Protein AF-A0A815XZ48-F1 (afdb_monomer_lite)

Structure (mmCIF, N/CA/C/O backbone):
data_AF-A0A815XZ48-F1
#
_entry.id   AF-A0A815XZ48-F1
#
loop_
_atom_site.group_PDB
_atom_site.id
_atom_site.type_symbol
_atom_site.label_atom_id
_atom_site.label_alt_id
_atom_site.label_comp_id
_atom_site.label_asym_id
_atom_site.label_entity_id
_atom_site.label_seq_id
_atom_site.pdbx_PDB_ins_code
_atom_site.Cartn_x
_atom_site.Cartn_y
_atom_site.Cartn_z
_atom_site.occupancy
_atom_site.B_iso_or_equiv
_atom_site.auth_seq_id
_atom_site.auth_comp_id
_atom_site.auth_asym_id
_atom_site.auth_atom_id
_atom_site.pdbx_PDB_model_num
ATOM 1 N N . MET A 1 1 ? -34.093 42.470 13.108 1.00 42.59 1 MET A N 1
ATOM 2 C CA . MET A 1 1 ? -33.716 42.264 11.697 1.00 42.59 1 MET A CA 1
ATOM 3 C C . MET A 1 1 ? -32.286 42.753 11.594 1.00 42.59 1 MET A C 1
ATOM 5 O O . MET A 1 1 ? -32.080 43.941 11.754 1.00 42.59 1 MET A O 1
ATOM 9 N N . ASP A 1 2 ? -31.248 41.946 11.508 1.00 40.19 2 ASP A N 1
ATOM 10 C CA . ASP A 1 2 ? -31.099 40.520 11.258 1.00 40.19 2 ASP A CA 1
ATOM 11 C C . ASP A 1 2 ? -29.748 40.141 11.890 1.00 40.19 2 ASP A C 1
ATOM 13 O O . ASP A 1 2 ? -28.752 40.841 11.698 1.00 40.19 2 ASP A O 1
ATOM 17 N N . SER A 1 3 ? -29.757 39.103 12.718 1.00 45.19 3 SER A N 1
ATOM 18 C CA . SER A 1 3 ? -28.579 38.546 13.371 1.00 45.19 3 SER A CA 1
ATOM 19 C C . SER A 1 3 ? -28.368 37.171 12.771 1.00 45.19 3 SER A C 1
ATOM 21 O O . SER A 1 3 ? -28.953 36.217 13.264 1.00 4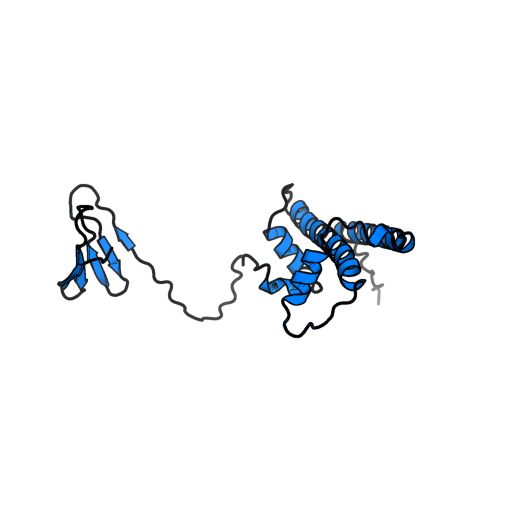5.19 3 SER A O 1
ATOM 23 N N . THR A 1 4 ? -27.524 37.055 11.749 1.00 48.84 4 THR A N 1
ATOM 24 C CA . THR A 1 4 ? -26.918 35.762 11.411 1.00 48.84 4 THR A CA 1
ATOM 25 C C . THR A 1 4 ? -25.502 35.992 10.897 1.00 48.84 4 THR A C 1
ATOM 27 O O . THR A 1 4 ? -25.221 36.024 9.702 1.00 48.84 4 THR A O 1
ATOM 30 N N . LYS A 1 5 ? -24.591 36.223 11.845 1.00 44.34 5 LYS A N 1
ATOM 31 C CA . LYS A 1 5 ? -23.151 36.120 11.624 1.00 44.34 5 LYS A CA 1
ATOM 32 C C . LYS A 1 5 ? -22.856 34.630 11.476 1.00 44.34 5 LYS A C 1
ATOM 34 O O . LYS A 1 5 ? -23.083 33.880 12.417 1.00 44.34 5 LYS A O 1
ATOM 39 N N . ALA A 1 6 ? -22.417 34.230 10.287 1.00 45.53 6 ALA A N 1
ATOM 40 C CA . ALA A 1 6 ? -21.983 32.876 9.988 1.00 45.53 6 ALA A CA 1
ATOM 41 C C . ALA A 1 6 ? -20.928 32.430 11.012 1.00 45.53 6 ALA A C 1
ATOM 43 O O . ALA A 1 6 ? -19.820 32.970 11.058 1.00 45.53 6 ALA A O 1
ATOM 44 N N . GLU A 1 7 ? -21.294 31.466 11.849 1.00 44.41 7 GLU A N 1
ATOM 45 C CA . GLU A 1 7 ? -20.341 30.655 12.586 1.00 44.41 7 GLU A CA 1
ATOM 46 C C . GLU A 1 7 ? -19.673 29.745 11.556 1.00 44.41 7 GLU A C 1
ATOM 48 O O . GLU A 1 7 ? -20.266 28.794 11.052 1.00 44.41 7 GLU A O 1
ATOM 53 N N . ALA A 1 8 ? -18.448 30.105 11.173 1.00 49.28 8 ALA A N 1
ATOM 54 C CA . ALA A 1 8 ? -17.539 29.169 10.542 1.00 49.28 8 ALA A CA 1
ATOM 55 C C . ALA A 1 8 ? -17.281 28.065 11.569 1.00 49.28 8 ALA A C 1
ATOM 57 O O . ALA A 1 8 ? -16.611 28.286 12.579 1.00 49.28 8 ALA A O 1
ATOM 58 N N . GLU A 1 9 ? -17.901 26.916 11.335 1.00 47.53 9 GLU A N 1
ATOM 59 C CA . GLU A 1 9 ? -17.699 25.686 12.081 1.00 47.53 9 GLU A CA 1
ATOM 60 C C . GLU A 1 9 ? -16.190 25.387 12.081 1.00 47.53 9 GLU A C 1
ATOM 62 O O . GLU A 1 9 ? -15.601 25.047 11.054 1.00 47.53 9 GLU A O 1
ATOM 67 N N . ASN A 1 10 ? -15.534 25.609 13.224 1.00 42.56 10 ASN A N 1
ATOM 68 C CA . ASN A 1 10 ? -14.191 25.099 13.475 1.00 42.56 10 ASN A CA 1
ATOM 69 C C . ASN A 1 10 ? -14.327 23.579 13.555 1.00 42.56 10 ASN A C 1
ATOM 71 O O . ASN A 1 10 ? -14.584 23.018 14.618 1.00 42.56 10 ASN A O 1
ATOM 75 N N . ILE A 1 11 ? -14.229 22.924 12.403 1.00 57.03 11 ILE A N 1
ATOM 76 C CA . ILE A 1 11 ? -14.076 21.480 12.324 1.00 57.03 11 ILE A CA 1
ATOM 77 C C . ILE A 1 11 ? -12.662 21.203 12.833 1.00 57.03 11 ILE A C 1
ATOM 79 O O . ILE A 1 11 ? -11.694 21.337 12.082 1.00 57.03 11 ILE A O 1
ATOM 83 N N . GLU A 1 12 ? -12.555 20.892 14.127 1.00 47.72 12 GLU A N 1
ATOM 84 C CA . GLU A 1 12 ? -11.372 20.271 14.730 1.00 47.72 12 GLU A CA 1
ATOM 85 C C . GLU A 1 12 ? -10.845 19.210 13.753 1.00 47.72 12 GLU A C 1
ATOM 87 O O . GLU A 1 12 ? -11.615 18.325 13.344 1.00 47.72 12 GLU A O 1
ATOM 92 N N . PRO A 1 13 ? -9.587 19.306 13.290 1.00 51.44 13 PRO A N 1
ATOM 93 C CA . PRO A 1 13 ? -9.034 18.275 12.434 1.00 51.44 13 PRO A CA 1
ATOM 94 C C . PRO A 1 13 ? -9.123 16.956 13.202 1.00 51.44 13 PRO A C 1
ATOM 96 O O . PRO A 1 13 ? -8.592 16.820 14.298 1.00 51.44 13 PRO A O 1
ATOM 99 N N . SER A 1 14 ? -9.854 15.984 12.645 1.00 68.31 14 SER A N 1
ATOM 100 C CA . SER A 1 14 ? -9.902 14.627 13.197 1.00 68.31 14 SER A CA 1
ATOM 101 C C . SER A 1 14 ? -8.477 14.196 13.545 1.00 68.31 14 SER A C 1
ATOM 103 O O . SER A 1 14 ? -7.592 14.371 12.710 1.00 68.31 14 SER A O 1
ATOM 105 N N . ALA A 1 15 ? -8.243 13.644 14.740 1.00 76.06 15 ALA A N 1
ATOM 106 C CA . ALA A 1 15 ? -6.901 13.286 15.222 1.00 76.06 15 ALA A CA 1
ATOM 107 C C . ALA A 1 15 ? -6.087 12.458 14.202 1.00 76.06 15 ALA A C 1
ATOM 109 O O . ALA A 1 15 ? -4.862 12.542 14.140 1.00 76.06 15 ALA A O 1
ATOM 110 N N . GLY A 1 16 ? -6.776 11.695 13.345 1.00 80.56 16 GLY A N 1
ATOM 111 C CA . GLY A 1 16 ? -6.159 10.987 12.228 1.00 80.56 16 GLY A CA 1
ATOM 112 C C . GLY A 1 16 ? -5.567 11.889 11.141 1.00 80.56 16 GLY A C 1
ATOM 113 O O . GLY A 1 16 ? -4.495 11.592 10.627 1.00 80.56 16 GLY A O 1
ATOM 114 N N . LYS A 1 17 ? -6.227 13.003 10.812 1.00 80.75 17 LYS A N 1
ATOM 115 C CA . LYS A 1 17 ? -5.734 13.995 9.850 1.00 80.75 17 LYS A CA 1
ATOM 116 C C . LYS A 1 17 ? -4.471 14.684 10.366 1.00 80.75 17 LYS A C 1
ATOM 118 O O . LYS A 1 17 ? -3.508 14.793 9.620 1.00 80.75 17 LYS A O 1
ATOM 123 N N . GLU A 1 18 ? -4.438 15.064 11.644 1.00 87.88 18 GLU A N 1
ATOM 124 C CA . GLU A 1 18 ? -3.242 15.666 12.251 1.00 87.88 18 GLU A CA 1
ATOM 125 C C . GLU A 1 18 ? -2.042 14.712 12.236 1.00 87.88 18 GLU A C 1
ATOM 127 O O . GLU A 1 18 ? -0.921 15.118 11.924 1.00 87.88 18 GLU A O 1
ATOM 132 N N . LEU A 1 19 ? -2.274 13.429 12.536 1.00 89.94 19 LEU A N 1
ATOM 133 C CA . LEU A 1 19 ? -1.234 12.403 12.494 1.00 89.94 19 LEU A CA 1
ATOM 134 C C . LEU A 1 19 ? -0.634 12.258 11.088 1.00 89.94 19 LEU A C 1
ATOM 136 O O . LEU A 1 19 ? 0.582 12.145 10.949 1.00 89.94 19 LEU A O 1
ATOM 140 N N . LEU A 1 20 ? -1.477 12.285 10.055 1.00 89.81 20 LEU A N 1
ATOM 141 C CA . LEU A 1 20 ? -1.046 12.194 8.659 1.00 89.81 20 LEU A CA 1
ATOM 142 C C . LEU A 1 20 ? -0.334 13.452 8.184 1.00 89.81 20 LEU A C 1
ATOM 144 O O . LEU A 1 20 ? 0.687 13.348 7.512 1.00 89.81 20 LEU A O 1
ATOM 148 N N . ASP A 1 21 ? -0.840 14.629 8.549 1.00 91.56 21 ASP A N 1
ATOM 149 C CA . ASP A 1 21 ? -0.206 15.904 8.216 1.00 91.56 21 ASP A CA 1
ATOM 150 C C . ASP A 1 21 ? 1.196 15.973 8.835 1.00 91.56 21 ASP A C 1
ATOM 152 O O . ASP A 1 21 ? 2.160 16.373 8.173 1.00 91.56 21 ASP A O 1
ATOM 156 N N . LYS A 1 22 ? 1.338 15.503 10.080 1.00 92.88 22 LYS A N 1
ATOM 157 C CA . LYS A 1 22 ? 2.635 15.367 10.743 1.00 92.88 22 LYS A CA 1
ATOM 158 C C . LYS A 1 22 ? 3.536 14.363 10.021 1.00 92.88 22 LYS A C 1
ATOM 160 O O . LYS A 1 22 ? 4.661 14.722 9.684 1.00 92.88 22 LYS A O 1
ATOM 165 N N . TYR A 1 23 ? 3.041 13.156 9.738 1.00 93.00 23 TYR A N 1
ATOM 166 C CA . TYR A 1 23 ? 3.789 12.125 9.010 1.00 93.00 23 TYR A CA 1
ATOM 167 C C . TYR A 1 23 ? 4.311 12.654 7.668 1.00 93.00 23 TYR A C 1
ATOM 169 O O . TYR A 1 23 ? 5.507 12.611 7.403 1.00 93.00 23 TYR A O 1
ATOM 177 N N . TRP A 1 24 ? 3.446 13.251 6.848 1.00 92.56 24 TRP A N 1
ATOM 178 C CA . TRP A 1 24 ? 3.840 13.786 5.548 1.00 92.56 24 TRP A CA 1
ATOM 179 C C . TRP A 1 24 ? 4.777 14.992 5.646 1.00 92.56 24 TRP A C 1
ATOM 181 O O . TRP A 1 24 ? 5.575 15.213 4.736 1.00 92.56 24 TRP A O 1
ATOM 191 N N . THR A 1 25 ? 4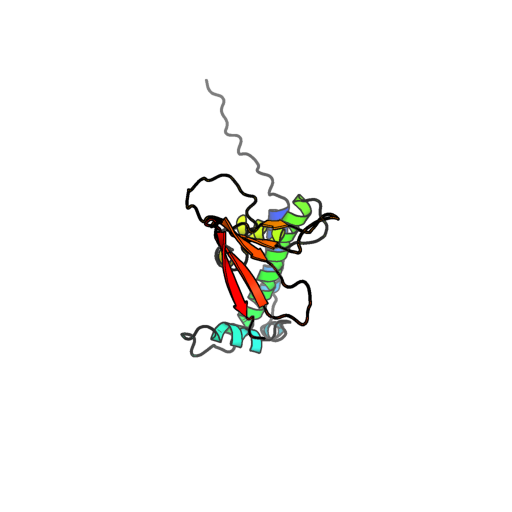.707 15.772 6.725 1.00 93.06 25 THR A N 1
ATOM 192 C CA . THR A 1 25 ? 5.676 16.847 6.989 1.00 93.06 25 THR A CA 1
ATOM 193 C C . THR A 1 25 ? 7.061 16.275 7.282 1.00 93.06 25 THR A C 1
ATOM 195 O O . THR A 1 25 ? 8.044 16.751 6.718 1.00 93.06 25 THR A O 1
ATOM 198 N N . GLU A 1 26 ? 7.138 15.228 8.102 1.00 90.94 26 GLU A N 1
ATOM 199 C CA . GLU A 1 26 ? 8.389 14.526 8.411 1.00 90.94 26 GLU A CA 1
ATOM 200 C C . GLU A 1 26 ? 8.976 13.859 7.159 1.00 90.94 26 GLU A C 1
ATOM 202 O O . GLU A 1 26 ? 10.146 14.069 6.850 1.00 90.94 26 GLU A O 1
ATOM 207 N N . ILE A 1 27 ? 8.150 13.158 6.374 1.00 90.69 27 ILE A N 1
ATOM 208 C CA . ILE A 1 27 ? 8.577 12.522 5.120 1.00 90.69 27 ILE A CA 1
ATOM 209 C C . ILE A 1 27 ? 9.099 13.544 4.108 1.00 90.69 27 ILE A C 1
ATOM 211 O O . ILE A 1 27 ? 10.088 13.280 3.433 1.00 90.69 27 ILE A O 1
ATOM 215 N N . LYS A 1 28 ? 8.469 14.718 3.980 1.00 89.06 28 LYS A N 1
ATOM 216 C CA . LYS A 1 28 ? 8.967 15.767 3.072 1.00 89.06 28 LYS A CA 1
ATOM 217 C C . LYS A 1 28 ? 10.361 16.237 3.469 1.00 89.06 28 LYS A C 1
ATOM 219 O O . LYS A 1 28 ? 11.219 16.343 2.603 1.00 89.06 28 LYS A O 1
ATOM 224 N N . HIS A 1 29 ? 10.588 16.453 4.762 1.00 87.69 29 HIS A N 1
ATOM 225 C CA . HIS A 1 29 ? 11.906 16.827 5.266 1.00 87.69 29 HIS A CA 1
ATOM 226 C C . HIS A 1 29 ? 12.937 15.715 5.031 1.00 87.69 29 HIS A C 1
ATOM 228 O O . HIS A 1 29 ? 14.058 15.993 4.623 1.00 87.69 29 HIS A O 1
ATOM 234 N N . GLU A 1 30 ? 12.550 14.453 5.237 1.00 84.94 30 GLU A N 1
ATOM 235 C CA . GLU A 1 30 ? 13.405 13.301 4.937 1.00 84.94 30 GLU A CA 1
ATOM 236 C C . GLU A 1 30 ? 13.780 13.268 3.449 1.00 84.94 30 GLU A C 1
ATOM 238 O O . GLU A 1 30 ? 14.951 13.133 3.112 1.00 84.94 30 GLU A O 1
ATOM 243 N N . ILE A 1 31 ? 12.810 13.447 2.548 1.00 85.12 31 ILE A N 1
ATOM 244 C CA . ILE A 1 31 ? 13.042 13.451 1.097 1.00 85.12 31 ILE A CA 1
ATOM 245 C C . ILE A 1 31 ? 13.960 14.603 0.672 1.00 85.12 31 ILE A C 1
ATOM 247 O O . ILE A 1 31 ? 14.801 14.393 -0.203 1.00 85.12 31 ILE A O 1
ATOM 251 N N . ASP A 1 32 ? 13.827 15.781 1.284 1.00 84.06 32 ASP A N 1
ATOM 252 C CA . ASP A 1 32 ? 14.682 16.938 0.995 1.00 84.06 32 ASP A CA 1
ATOM 253 C C . ASP A 1 32 ? 16.142 16.712 1.445 1.00 84.06 32 ASP A C 1
ATOM 255 O O . ASP A 1 32 ? 17.070 17.199 0.792 1.00 84.06 32 ASP A O 1
ATOM 259 N N . ASP A 1 33 ? 16.354 15.931 2.509 1.00 77.56 33 ASP A N 1
ATOM 260 C CA . ASP A 1 33 ? 17.679 15.602 3.052 1.00 77.56 33 ASP A CA 1
ATOM 261 C C . ASP A 1 33 ? 18.314 14.341 2.426 1.00 77.56 33 ASP A C 1
ATOM 263 O O . ASP A 1 33 ? 19.526 14.119 2.553 1.00 77.56 33 ASP A O 1
ATOM 267 N N . ILE A 1 34 ? 17.528 13.499 1.745 1.00 71.75 34 ILE A N 1
ATOM 268 C CA . ILE A 1 34 ? 17.996 12.222 1.192 1.00 71.75 34 ILE A CA 1
ATOM 269 C C . ILE A 1 34 ? 19.008 12.434 0.054 1.00 71.75 34 ILE A C 1
ATOM 271 O O . ILE A 1 34 ? 18.766 13.106 -0.951 1.00 71.75 34 ILE A O 1
ATOM 275 N N . ASN A 1 35 ? 20.142 11.734 0.153 1.00 69.62 35 ASN A N 1
ATOM 276 C CA . ASN A 1 35 ? 21.125 11.640 -0.923 1.00 69.62 35 ASN A CA 1
ATOM 277 C C . ASN A 1 35 ? 20.817 10.456 -1.866 1.00 69.62 35 ASN A C 1
ATOM 279 O O . ASN A 1 35 ? 20.316 9.415 -1.445 1.00 69.62 35 ASN A O 1
ATOM 283 N N . ILE A 1 36 ? 21.204 10.551 -3.146 1.00 64.06 36 ILE A N 1
ATOM 284 C CA . ILE A 1 36 ? 20.967 9.527 -4.194 1.00 64.06 36 ILE A CA 1
ATOM 285 C C . ILE A 1 36 ? 21.503 8.132 -3.803 1.00 64.06 36 ILE A C 1
ATOM 287 O O . ILE A 1 36 ? 21.049 7.107 -4.317 1.00 64.06 36 ILE A O 1
ATOM 291 N N . VAL A 1 37 ? 22.483 8.071 -2.900 1.00 62.03 37 VAL A N 1
ATOM 292 C CA . VAL A 1 37 ? 23.065 6.816 -2.406 1.00 62.03 37 VAL A CA 1
ATOM 293 C C . VAL A 1 37 ? 22.095 6.048 -1.495 1.00 62.03 37 VAL A C 1
ATOM 295 O O . VAL A 1 37 ? 22.042 4.825 -1.597 1.00 62.03 37 VAL A O 1
ATOM 298 N N . GLU A 1 38 ? 21.282 6.742 -0.695 1.00 66.50 38 GLU A N 1
ATOM 299 C CA . GLU A 1 38 ? 20.307 6.154 0.244 1.00 66.50 38 GLU A CA 1
ATOM 300 C C . GLU A 1 38 ? 19.186 5.407 -0.498 1.00 66.50 38 GLU A C 1
ATOM 302 O O . GLU A 1 38 ? 18.736 4.334 -0.105 1.00 66.50 38 GLU A O 1
ATOM 307 N N . PHE A 1 39 ? 18.801 5.916 -1.669 1.00 66.56 39 PHE A N 1
ATOM 308 C CA . PHE A 1 39 ? 17.827 5.274 -2.547 1.00 66.56 39 PHE A CA 1
ATOM 309 C C . PHE A 1 39 ? 18.265 3.876 -3.023 1.00 66.56 39 PHE A C 1
ATOM 311 O O . PHE A 1 39 ? 17.438 3.053 -3.417 1.00 66.56 39 PHE A O 1
ATOM 318 N N . ARG A 1 40 ? 19.568 3.572 -2.992 1.00 63.25 40 ARG A N 1
ATOM 319 C CA . ARG A 1 40 ? 20.092 2.259 -3.399 1.00 63.25 40 ARG A CA 1
ATOM 320 C C . ARG A 1 40 ? 20.030 1.214 -2.283 1.00 63.25 40 ARG A C 1
ATOM 322 O O . ARG A 1 40 ? 20.278 0.045 -2.570 1.00 63.25 40 ARG A O 1
ATOM 329 N N . THR A 1 41 ? 19.686 1.606 -1.056 1.00 69.56 41 THR A N 1
ATOM 330 C CA . THR A 1 41 ? 19.631 0.742 0.134 1.00 69.56 41 THR A CA 1
ATOM 331 C C . THR A 1 41 ? 18.202 0.543 0.649 1.00 69.56 41 THR A C 1
ATOM 333 O O . THR A 1 41 ? 17.986 0.502 1.852 1.00 69.56 41 THR A O 1
ATOM 336 N N . SER A 1 42 ? 17.218 0.418 -0.249 1.00 75.00 42 SER A N 1
ATOM 337 C CA . SER A 1 42 ? 15.837 0.097 0.143 1.00 75.00 42 SER A CA 1
ATOM 338 C C . SER A 1 42 ? 15.698 -1.350 0.631 1.00 75.00 42 SER A C 1
ATOM 340 O O . SER A 1 42 ? 16.295 -2.267 0.060 1.00 75.00 42 SER A O 1
ATOM 342 N N . ASP A 1 43 ? 14.832 -1.558 1.626 1.00 82.81 43 ASP A N 1
ATOM 343 C CA . ASP A 1 43 ? 14.445 -2.881 2.135 1.00 82.81 43 ASP A CA 1
ATOM 344 C C . ASP A 1 43 ? 13.720 -3.740 1.085 1.00 82.81 43 ASP A C 1
ATOM 346 O O . ASP A 1 43 ? 13.686 -4.973 1.178 1.00 82.81 43 ASP A O 1
ATOM 350 N N . LEU A 1 44 ? 13.134 -3.110 0.058 1.00 89.88 44 LEU A N 1
ATOM 351 C CA . LEU A 1 44 ? 12.405 -3.811 -0.989 1.00 89.88 44 LEU A CA 1
ATOM 352 C C . LEU A 1 44 ? 13.342 -4.257 -2.127 1.00 89.88 44 LEU A C 1
ATOM 354 O O . LEU A 1 44 ? 14.043 -3.444 -2.735 1.00 89.88 44 LEU A O 1
ATOM 358 N N . PRO A 1 45 ? 13.323 -5.545 -2.516 1.00 93.19 45 PRO A N 1
ATOM 359 C CA . PRO A 1 45 ? 14.216 -6.050 -3.550 1.00 93.19 45 PRO A CA 1
ATOM 360 C C . PRO A 1 45 ? 13.851 -5.497 -4.936 1.00 93.19 45 PRO A C 1
ATOM 362 O O . PRO A 1 45 ? 12.845 -5.894 -5.537 1.00 93.19 45 PRO A O 1
ATOM 365 N N . LEU A 1 46 ? 14.731 -4.664 -5.506 1.00 93.00 46 LEU A N 1
ATOM 366 C CA . LEU A 1 46 ? 14.536 -4.012 -6.814 1.00 93.00 46 LEU A CA 1
ATOM 367 C C . LEU A 1 46 ? 14.216 -5.001 -7.947 1.00 93.00 46 LEU A C 1
ATOM 369 O O . LEU A 1 46 ? 13.410 -4.715 -8.833 1.00 93.00 46 LEU A O 1
ATOM 373 N N . ALA A 1 47 ? 14.812 -6.197 -7.913 1.00 94.56 47 ALA A N 1
ATOM 374 C CA . ALA A 1 47 ? 14.540 -7.247 -8.893 1.00 94.56 47 ALA A CA 1
ATOM 375 C C . ALA A 1 47 ? 13.074 -7.717 -8.859 1.00 94.56 47 ALA A C 1
ATOM 377 O O . ALA A 1 47 ? 12.491 -8.010 -9.906 1.00 94.56 47 ALA A O 1
ATOM 378 N N . ARG A 1 48 ? 12.453 -7.765 -7.671 1.00 97.00 48 ARG A N 1
ATOM 379 C CA . ARG A 1 48 ? 11.048 -8.157 -7.521 1.00 97.00 48 ARG A CA 1
ATOM 380 C C . ARG A 1 48 ? 10.116 -7.063 -8.022 1.00 97.00 48 ARG A C 1
ATOM 382 O O . ARG A 1 48 ? 9.177 -7.392 -8.741 1.00 97.00 48 ARG A O 1
ATOM 389 N N . ILE A 1 49 ? 10.427 -5.803 -7.713 1.00 96.44 49 ILE A N 1
ATOM 390 C CA . ILE A 1 49 ? 9.706 -4.626 -8.221 1.00 96.44 49 ILE A CA 1
ATOM 391 C C . ILE A 1 49 ? 9.730 -4.635 -9.750 1.00 96.44 49 ILE A C 1
ATOM 393 O O . ILE A 1 49 ? 8.680 -4.666 -10.387 1.00 96.44 49 ILE A O 1
ATOM 397 N N . LYS A 1 50 ? 10.921 -4.751 -10.353 1.00 95.94 50 LYS A N 1
ATOM 398 C CA . LYS A 1 50 ? 11.076 -4.831 -11.812 1.00 95.94 50 LYS A CA 1
ATOM 399 C C . LYS A 1 50 ? 10.292 -5.997 -12.421 1.00 95.94 50 LYS A C 1
ATOM 401 O O . LYS A 1 50 ? 9.726 -5.846 -13.499 1.00 95.94 50 LYS A O 1
ATOM 406 N N . LYS A 1 51 ? 10.240 -7.152 -11.746 1.00 97.00 51 LYS A N 1
ATOM 407 C CA . LYS A 1 51 ? 9.455 -8.311 -12.199 1.00 97.00 51 LYS A CA 1
ATOM 408 C C . LYS A 1 51 ? 7.948 -8.047 -12.160 1.00 97.00 51 LYS A C 1
ATOM 410 O O . LYS A 1 51 ? 7.265 -8.503 -13.064 1.00 97.00 51 LYS A O 1
ATOM 415 N N . ILE A 1 52 ? 7.443 -7.335 -11.151 1.00 97.62 52 ILE A N 1
ATOM 416 C CA . ILE A 1 52 ? 6.026 -6.946 -11.057 1.00 97.62 52 ILE A CA 1
ATOM 417 C C . ILE A 1 52 ? 5.672 -5.954 -12.167 1.00 97.62 52 ILE A C 1
ATOM 419 O O . ILE A 1 52 ? 4.699 -6.168 -12.876 1.00 97.62 52 ILE A O 1
ATOM 423 N N . MET A 1 53 ? 6.507 -4.936 -12.392 1.00 97.44 53 MET A N 1
ATOM 424 C CA . MET A 1 53 ? 6.314 -3.973 -13.486 1.00 97.44 53 MET A CA 1
ATOM 425 C C . MET A 1 53 ? 6.275 -4.634 -14.874 1.00 97.44 53 MET A C 1
ATOM 427 O O . MET A 1 53 ? 5.652 -4.122 -15.791 1.00 97.44 53 MET A O 1
ATOM 431 N N . LYS A 1 54 ? 6.969 -5.766 -15.028 1.00 97.00 54 LYS A N 1
ATOM 432 C CA . LYS A 1 54 ? 7.034 -6.571 -16.254 1.00 97.00 54 LYS A CA 1
ATOM 433 C C . LYS A 1 54 ? 5.910 -7.596 -16.403 1.00 97.00 54 LYS A C 1
ATOM 435 O O . LYS A 1 54 ? 5.956 -8.372 -17.350 1.00 97.00 54 LYS A O 1
ATOM 440 N N . LEU A 1 55 ? 4.959 -7.644 -15.468 1.00 96.94 55 LEU A N 1
ATOM 441 C CA . LEU A 1 55 ? 3.733 -8.430 -15.638 1.00 96.94 55 LEU A CA 1
ATOM 442 C C . LEU A 1 55 ? 2.803 -7.810 -16.686 1.00 96.94 55 LEU A C 1
ATOM 444 O O . LEU A 1 55 ? 1.947 -8.512 -17.206 1.00 96.94 55 LEU A O 1
ATOM 448 N N . ASP A 1 56 ? 2.975 -6.520 -16.969 1.00 96.31 56 ASP A N 1
ATOM 449 C CA . ASP A 1 56 ? 2.326 -5.839 -18.079 1.00 96.31 56 ASP A CA 1
ATOM 450 C C . ASP A 1 56 ? 3.131 -6.071 -19.371 1.00 96.31 56 ASP A C 1
ATOM 452 O O . ASP A 1 56 ? 4.304 -5.681 -19.471 1.00 96.31 56 ASP A O 1
ATOM 456 N N . ASP A 1 57 ? 2.498 -6.733 -20.345 1.00 94.88 57 ASP A N 1
ATOM 457 C CA . ASP A 1 57 ? 3.095 -7.118 -21.628 1.00 94.88 57 ASP A CA 1
ATOM 458 C C . ASP A 1 57 ? 3.508 -5.902 -22.480 1.00 94.88 57 ASP A C 1
ATOM 460 O O . ASP A 1 57 ? 4.440 -5.996 -23.291 1.00 94.88 57 ASP A O 1
ATOM 464 N N . ASP A 1 58 ? 2.891 -4.736 -22.260 1.00 96.25 58 ASP A N 1
ATOM 465 C CA . ASP A 1 58 ? 3.203 -3.508 -22.995 1.00 96.25 58 ASP A CA 1
ATOM 466 C C . ASP A 1 58 ? 4.498 -2.831 -22.496 1.00 96.25 58 ASP A C 1
ATOM 468 O O . ASP A 1 58 ? 5.092 -1.981 -23.176 1.00 96.25 58 ASP A O 1
ATOM 472 N N . VAL A 1 59 ? 5.027 -3.249 -21.339 1.00 95.31 59 VAL A N 1
ATOM 473 C CA . VAL A 1 59 ? 6.233 -2.666 -20.737 1.00 95.31 59 VAL A CA 1
ATOM 474 C C . VAL A 1 59 ? 7.501 -3.313 -21.304 1.00 95.31 59 VAL A C 1
ATOM 476 O O . VAL A 1 59 ? 7.930 -4.396 -20.900 1.00 95.31 59 VAL A O 1
ATOM 479 N N . LYS A 1 60 ? 8.208 -2.616 -22.207 1.00 92.69 60 LYS A N 1
ATOM 480 C CA . LYS A 1 60 ? 9.427 -3.132 -22.880 1.00 92.69 60 LYS A CA 1
ATOM 481 C C . LYS A 1 60 ? 10.741 -2.887 -22.142 1.00 92.69 60 LYS A C 1
ATOM 483 O O . LYS A 1 60 ? 11.477 -3.834 -21.869 1.00 92.69 60 LYS A O 1
ATOM 488 N N . MET A 1 61 ? 11.078 -1.645 -21.825 1.00 94.81 61 MET A N 1
ATOM 489 C CA . MET A 1 61 ? 12.300 -1.312 -21.086 1.00 94.81 61 MET A CA 1
ATOM 490 C C . MET A 1 61 ? 11.934 -0.476 -19.870 1.00 94.81 61 MET A C 1
ATOM 492 O O . MET A 1 61 ? 11.010 0.325 -19.922 1.00 94.81 61 MET A O 1
ATOM 496 N N . ILE A 1 62 ? 12.660 -0.687 -18.776 1.00 94.88 62 ILE A N 1
ATOM 497 C CA . ILE A 1 62 ? 12.472 0.036 -17.519 1.00 94.88 62 ILE A CA 1
ATOM 498 C C . ILE A 1 62 ? 13.834 0.618 -17.152 1.00 94.88 62 ILE A C 1
ATOM 500 O O . ILE A 1 62 ? 14.804 -0.141 -17.045 1.00 94.88 62 ILE A O 1
ATOM 504 N N . SER A 1 63 ? 13.899 1.942 -16.994 1.00 96.19 63 SER A N 1
ATOM 505 C CA . SER A 1 63 ? 15.112 2.635 -16.545 1.00 96.19 63 SER A CA 1
ATOM 506 C C . SER A 1 63 ? 15.542 2.128 -15.167 1.00 96.19 63 SER A C 1
ATOM 508 O O . SER A 1 63 ? 14.702 1.745 -14.355 1.00 96.19 63 SER A O 1
ATOM 510 N N . ALA A 1 64 ? 16.847 2.131 -14.887 1.00 90.69 64 ALA A N 1
ATOM 511 C CA . ALA A 1 64 ? 17.387 1.666 -13.608 1.00 90.69 64 ALA A CA 1
ATOM 512 C C . ALA A 1 64 ? 16.888 2.495 -12.408 1.00 90.69 64 ALA A C 1
ATOM 514 O O . ALA A 1 64 ? 16.810 1.972 -11.301 1.00 90.69 64 ALA A O 1
ATOM 515 N N . GLU A 1 65 ? 16.509 3.753 -12.640 1.00 90.88 65 GLU A N 1
ATOM 516 C CA . GLU A 1 65 ? 16.007 4.683 -11.619 1.00 90.88 65 GLU A CA 1
ATOM 517 C C . GLU A 1 65 ? 14.558 4.394 -11.211 1.00 90.88 65 GLU A C 1
ATOM 519 O O . GLU A 1 65 ? 14.155 4.666 -10.085 1.00 90.88 65 GLU A O 1
ATOM 524 N N . VAL A 1 66 ? 13.756 3.800 -12.097 1.00 93.75 66 VAL A N 1
ATOM 525 C CA . VAL A 1 66 ? 12.320 3.621 -11.845 1.00 93.75 66 VAL A CA 1
ATOM 526 C C . VAL A 1 66 ? 12.047 2.607 -10.722 1.00 93.75 66 VAL A C 1
ATOM 528 O O . VAL A 1 66 ? 11.292 2.944 -9.813 1.00 93.75 66 VAL A O 1
ATOM 531 N N . PRO A 1 67 ? 12.665 1.404 -10.690 1.00 93.44 67 PRO A N 1
ATOM 532 C CA . PRO A 1 67 ? 12.498 0.476 -9.571 1.00 93.44 67 PRO A CA 1
ATOM 533 C C . PRO A 1 67 ? 12.930 1.065 -8.228 1.00 93.44 67 PRO A C 1
ATOM 535 O O . PRO A 1 67 ? 12.366 0.703 -7.203 1.00 93.44 67 PRO A O 1
ATOM 538 N N . ILE A 1 68 ? 13.917 1.962 -8.243 1.00 90.94 68 ILE A N 1
ATOM 539 C CA . ILE A 1 68 ? 14.422 2.651 -7.057 1.00 90.94 68 ILE A CA 1
ATOM 540 C C . ILE A 1 68 ? 13.353 3.606 -6.503 1.00 90.94 68 ILE A C 1
ATOM 542 O O . ILE A 1 68 ? 13.037 3.558 -5.316 1.00 90.94 68 ILE A O 1
ATOM 546 N N . LEU A 1 69 ? 12.733 4.412 -7.371 1.00 91.44 69 LEU A N 1
ATOM 547 C CA . LEU A 1 69 ? 11.630 5.299 -6.987 1.00 91.44 69 LEU A CA 1
ATOM 548 C C . LEU A 1 69 ? 10.412 4.516 -6.490 1.00 91.44 69 LEU A C 1
ATOM 550 O O . LEU A 1 69 ? 9.834 4.865 -5.465 1.00 91.44 69 LEU A O 1
ATOM 554 N N . PHE A 1 70 ? 10.051 3.426 -7.174 1.00 94.44 70 PHE A N 1
ATOM 555 C CA . PHE A 1 70 ? 8.956 2.560 -6.734 1.00 94.44 70 PHE A CA 1
ATOM 556 C C . PHE A 1 70 ? 9.231 1.897 -5.389 1.00 94.44 70 PHE A C 1
ATOM 558 O O . PHE A 1 70 ? 8.284 1.668 -4.645 1.00 94.44 70 PHE A O 1
ATOM 565 N N . ALA A 1 71 ? 10.489 1.598 -5.061 1.00 93.44 71 ALA A N 1
ATOM 566 C CA . ALA A 1 71 ? 10.835 1.040 -3.762 1.00 93.44 71 ALA A CA 1
ATOM 567 C C . ALA A 1 71 ? 10.481 2.024 -2.637 1.00 93.44 71 ALA A C 1
ATOM 569 O O . ALA A 1 71 ? 9.736 1.661 -1.729 1.00 93.44 71 ALA A O 1
ATOM 570 N N . LYS A 1 72 ? 10.904 3.293 -2.755 1.00 90.88 72 LYS A N 1
ATOM 571 C CA . LYS A 1 72 ? 10.551 4.320 -1.763 1.00 90.88 72 LYS A CA 1
ATOM 572 C C . LYS A 1 72 ? 9.057 4.645 -1.779 1.00 90.88 72 LYS A C 1
ATOM 574 O O . LYS A 1 72 ? 8.444 4.741 -0.725 1.00 90.88 72 LYS A O 1
ATOM 579 N N . ALA A 1 73 ? 8.439 4.751 -2.955 1.00 92.88 73 ALA A N 1
ATOM 580 C CA . ALA A 1 73 ? 7.001 4.999 -3.053 1.00 92.88 73 ALA A CA 1
ATOM 581 C C . ALA A 1 73 ? 6.174 3.875 -2.406 1.00 92.88 73 ALA A C 1
ATOM 583 O O . ALA A 1 73 ? 5.205 4.157 -1.711 1.00 92.88 73 ALA A O 1
ATOM 584 N N . ALA A 1 74 ? 6.564 2.611 -2.596 1.00 95.44 74 ALA A N 1
ATOM 585 C CA . ALA A 1 74 ? 5.895 1.472 -1.977 1.00 95.44 74 ALA A CA 1
ATOM 586 C C . ALA A 1 74 ? 6.069 1.458 -0.452 1.00 95.44 74 ALA A C 1
ATOM 588 O O . ALA A 1 74 ? 5.120 1.141 0.257 1.00 95.44 74 ALA A O 1
ATOM 589 N N . GLU A 1 75 ? 7.246 1.826 0.056 1.00 92.38 75 GLU A N 1
ATOM 590 C CA . GLU A 1 75 ? 7.495 1.989 1.493 1.00 92.38 75 GLU A CA 1
ATOM 591 C C . GLU A 1 75 ? 6.556 3.038 2.109 1.00 92.38 75 GLU A C 1
ATOM 593 O O . GLU A 1 75 ? 5.832 2.730 3.059 1.00 92.38 75 GLU A O 1
ATOM 598 N N . LEU A 1 76 ? 6.492 4.234 1.509 1.00 93.19 76 LEU A N 1
ATOM 599 C CA . LEU A 1 76 ? 5.607 5.317 1.953 1.00 93.19 76 LEU A CA 1
ATOM 600 C C . LEU A 1 76 ? 4.131 4.922 1.851 1.00 93.19 76 LEU A C 1
ATOM 602 O O . LEU A 1 76 ? 3.357 5.137 2.780 1.00 93.19 76 LEU A O 1
ATOM 606 N N . PHE A 1 77 ? 3.747 4.271 0.754 1.00 95.88 77 PHE A N 1
ATOM 607 C CA . PHE A 1 77 ? 2.385 3.790 0.549 1.00 95.88 77 PHE A CA 1
ATOM 608 C C . PHE A 1 77 ? 1.963 2.765 1.614 1.00 95.88 77 PHE A C 1
ATOM 610 O O . PHE A 1 77 ? 0.856 2.846 2.145 1.00 95.88 77 PHE A O 1
ATOM 617 N N . ILE A 1 78 ? 2.839 1.814 1.964 1.00 95.94 78 ILE A N 1
ATOM 618 C CA . ILE A 1 78 ? 2.561 0.828 3.019 1.00 95.94 78 ILE A CA 1
ATOM 619 C C . ILE A 1 78 ? 2.397 1.528 4.371 1.00 95.94 78 ILE A C 1
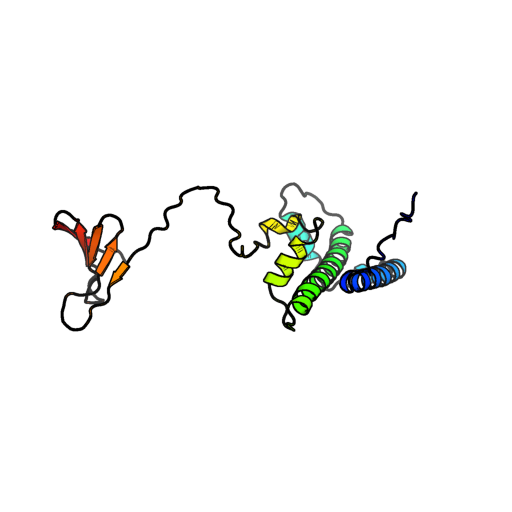ATOM 621 O O . ILE A 1 78 ? 1.469 1.196 5.112 1.00 95.94 78 ILE A O 1
ATOM 625 N N . GLN A 1 79 ? 3.265 2.487 4.698 1.00 95.00 79 GLN A N 1
ATOM 626 C CA . GLN A 1 79 ? 3.194 3.243 5.950 1.00 95.00 79 GLN A CA 1
ATOM 627 C C . GLN A 1 79 ? 1.901 4.060 6.045 1.00 95.00 79 GLN A C 1
ATOM 629 O O . GLN A 1 79 ? 1.166 3.915 7.021 1.00 95.00 79 GLN A O 1
ATOM 634 N N . GLU A 1 80 ? 1.575 4.844 5.017 1.00 95.00 80 GLU A N 1
ATOM 635 C CA . GLU A 1 80 ? 0.355 5.651 4.975 1.00 95.00 80 GLU A CA 1
ATOM 636 C C . GLU A 1 80 ? -0.902 4.777 5.088 1.00 95.00 80 GLU A C 1
ATOM 638 O O . GLU A 1 80 ? -1.756 5.014 5.948 1.00 95.00 80 GLU A O 1
ATOM 643 N N . LEU A 1 81 ? -1.002 3.715 4.277 1.00 96.25 81 LEU A N 1
ATOM 644 C CA . LEU A 1 81 ? -2.135 2.792 4.336 1.00 96.25 81 LEU A CA 1
ATOM 645 C C . LEU A 1 81 ? -2.246 2.133 5.718 1.00 96.25 81 LEU A C 1
ATOM 647 O O . LEU A 1 81 ? -3.355 1.950 6.227 1.00 96.25 81 LEU A O 1
ATOM 651 N N . THR A 1 82 ? -1.115 1.810 6.350 1.00 96.50 82 THR A N 1
ATOM 652 C CA . THR A 1 82 ? -1.085 1.250 7.707 1.00 96.50 82 THR A CA 1
ATOM 653 C C . THR A 1 82 ? -1.593 2.251 8.736 1.00 96.50 82 THR A C 1
ATOM 655 O O . THR A 1 82 ? -2.413 1.868 9.565 1.00 96.50 82 THR A O 1
ATOM 658 N N . ILE A 1 83 ? -1.183 3.522 8.671 1.00 95.62 83 ILE A N 1
ATOM 659 C CA . ILE A 1 83 ? -1.679 4.582 9.563 1.00 95.62 83 ILE A CA 1
ATOM 660 C C . ILE A 1 83 ? -3.196 4.733 9.400 1.00 95.62 83 ILE A C 1
ATOM 662 O O . ILE A 1 83 ? -3.930 4.663 10.384 1.00 95.62 83 ILE A O 1
ATOM 666 N N . HIS A 1 84 ? -3.692 4.843 8.165 1.00 95.19 84 HIS A N 1
ATOM 667 C CA . HIS A 1 84 ? -5.129 4.947 7.892 1.00 95.19 84 HIS A CA 1
ATOM 668 C C . HIS A 1 84 ? -5.929 3.759 8.429 1.00 95.19 84 HIS A C 1
ATOM 670 O O . HIS A 1 84 ? -6.995 3.931 9.024 1.00 95.19 84 HIS A O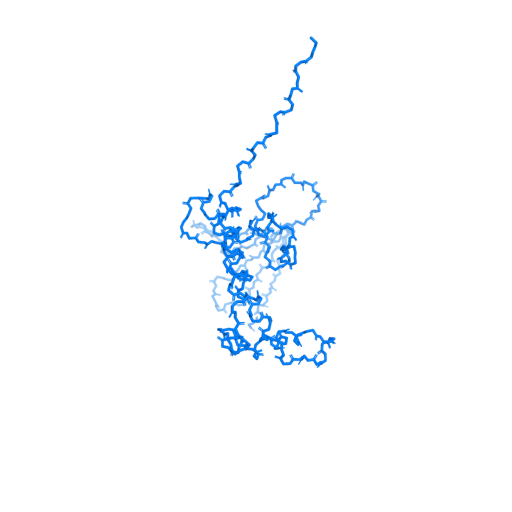 1
ATOM 676 N N . SER A 1 85 ? -5.404 2.550 8.246 1.00 95.88 85 SER A N 1
ATOM 677 C CA . SER A 1 85 ? -6.031 1.321 8.738 1.00 95.88 85 SER A CA 1
ATOM 678 C C . SER A 1 85 ? -5.953 1.228 10.267 1.00 95.88 85 SER A C 1
ATOM 680 O O . SER A 1 85 ? -6.892 0.783 10.928 1.00 95.88 85 SER A O 1
ATOM 682 N N . TRP A 1 86 ? -4.866 1.705 10.870 1.00 95.94 86 TRP A N 1
ATOM 683 C CA . TRP A 1 86 ? -4.718 1.751 12.321 1.00 95.94 86 TRP A CA 1
ATOM 684 C C . TRP A 1 86 ? -5.753 2.671 12.971 1.00 95.94 86 TRP A C 1
ATOM 686 O O . TRP A 1 86 ? -6.374 2.278 13.956 1.00 95.94 86 TRP A O 1
ATOM 696 N N . LEU A 1 87 ? -6.051 3.821 12.361 1.00 94.31 87 LEU A N 1
ATOM 697 C CA . LEU A 1 87 ? -7.116 4.711 12.837 1.00 94.31 87 LEU A CA 1
ATOM 698 C C . LEU A 1 87 ? -8.480 3.997 12.909 1.00 94.31 87 LEU A C 1
ATOM 700 O O . LEU A 1 87 ? -9.236 4.222 13.849 1.00 94.31 87 LEU A O 1
ATOM 704 N N . GLN A 1 88 ? -8.781 3.087 11.971 1.00 93.44 88 GLN A N 1
ATOM 705 C CA . GLN A 1 88 ? -10.004 2.262 12.011 1.00 93.44 88 GLN A CA 1
ATOM 706 C C . GLN A 1 88 ? -9.980 1.220 13.143 1.00 93.44 88 GLN A C 1
ATOM 708 O O . GLN A 1 88 ? -11.003 0.930 13.777 1.00 93.44 88 GLN A O 1
ATOM 713 N N . THR A 1 89 ? -8.789 0.698 13.441 1.00 95.00 89 THR A N 1
ATOM 714 C CA . THR A 1 89 ? -8.562 -0.234 14.551 1.00 95.00 89 THR A CA 1
ATOM 715 C C . THR A 1 89 ? -8.808 0.455 15.894 1.00 95.00 89 THR A C 1
ATOM 717 O O . THR A 1 89 ? -9.512 -0.091 16.750 1.00 95.00 89 THR A O 1
ATOM 720 N N . GLU A 1 90 ? -8.281 1.670 16.065 1.00 94.06 90 GLU A N 1
ATOM 721 C CA . GLU A 1 90 ? -8.457 2.483 17.273 1.00 94.06 90 GLU A CA 1
ATOM 722 C C . GLU A 1 90 ? -9.896 2.976 17.440 1.00 94.06 90 GLU A C 1
ATOM 724 O O . GLU A 1 90 ? -10.437 2.898 18.545 1.00 94.06 90 GLU A O 1
ATOM 729 N N . GLU A 1 91 ? -10.559 3.382 16.350 1.00 91.50 91 GLU A N 1
ATOM 730 C CA . GLU A 1 91 ? -11.989 3.730 16.335 1.00 91.50 91 GLU A CA 1
ATOM 731 C C . GLU A 1 91 ? -12.848 2.552 16.838 1.00 91.50 91 GLU A C 1
ATOM 733 O O . GLU A 1 91 ? -13.793 2.730 17.609 1.00 91.50 91 GLU A O 1
ATOM 738 N N . SER A 1 92 ? -12.440 1.321 16.508 1.00 92.44 92 SER A N 1
ATOM 739 C CA . SER A 1 92 ? -13.051 0.076 16.993 1.00 92.44 92 SER A CA 1
ATOM 740 C C . SER A 1 92 ? -12.609 -0.347 18.405 1.00 92.44 92 SER A C 1
ATOM 742 O O . SER A 1 92 ? -13.009 -1.417 18.871 1.00 92.44 92 SER A O 1
ATOM 744 N N . ARG A 1 93 ? -11.763 0.441 19.088 1.00 94.38 93 ARG A N 1
ATOM 745 C CA . ARG A 1 93 ? -11.132 0.132 20.390 1.00 94.38 93 ARG A CA 1
ATOM 746 C C . ARG A 1 93 ? -10.354 -1.187 20.412 1.00 94.38 93 ARG A C 1
ATOM 748 O O . ARG A 1 93 ? -10.255 -1.849 21.448 1.00 94.38 93 ARG A O 1
ATOM 755 N N . ARG A 1 94 ? -9.803 -1.587 19.268 1.00 96.25 94 ARG A N 1
ATOM 756 C CA . ARG A 1 94 ? -8.955 -2.775 19.138 1.00 96.25 94 ARG A CA 1
ATOM 757 C C . ARG A 1 94 ? -7.483 -2.376 19.171 1.00 96.25 94 ARG A C 1
ATOM 759 O O . ARG A 1 94 ? -7.127 -1.220 18.992 1.00 96.25 94 ARG A O 1
ATOM 766 N N . ARG A 1 95 ? -6.617 -3.361 19.423 1.00 96.25 95 ARG A N 1
ATOM 767 C CA . ARG A 1 95 ? -5.146 -3.217 19.371 1.00 96.25 95 ARG A CA 1
ATOM 768 C C . ARG A 1 95 ? -4.498 -4.187 18.384 1.00 96.25 95 ARG A C 1
ATOM 770 O O . ARG A 1 95 ? -3.289 -4.386 18.400 1.00 96.25 95 ARG A O 1
ATOM 777 N N . THR A 1 96 ? -5.322 -4.822 17.560 1.00 97.12 96 THR A N 1
ATOM 778 C CA . THR A 1 96 ? -4.913 -5.784 16.543 1.00 97.12 96 THR A CA 1
ATOM 779 C C . THR A 1 96 ? -5.517 -5.325 15.231 1.00 97.12 96 THR A C 1
ATOM 781 O O . THR A 1 96 ? -6.743 -5.290 15.107 1.00 97.12 96 THR A O 1
ATOM 784 N N . LEU A 1 97 ? -4.643 -4.963 14.293 1.00 97.12 97 LEU A N 1
ATOM 785 C CA . LEU A 1 97 ? -5.006 -4.559 12.942 1.00 97.12 97 LEU A CA 1
ATOM 786 C C . LEU A 1 97 ? -5.602 -5.754 12.192 1.00 97.12 97 LEU A C 1
ATOM 788 O O . LEU A 1 97 ? -5.026 -6.844 12.196 1.00 97.12 97 LEU A O 1
ATOM 792 N N . GLN A 1 98 ? -6.756 -5.564 11.562 1.00 95.81 98 GLN A N 1
ATOM 793 C CA . GLN A 1 98 ? -7.462 -6.600 10.815 1.00 95.81 98 GLN A CA 1
ATOM 794 C C . GLN A 1 98 ? -7.643 -6.199 9.352 1.00 95.81 98 GLN A C 1
ATOM 796 O O . GLN A 1 98 ? -7.598 -5.028 8.985 1.00 95.81 98 GLN A O 1
ATOM 801 N N . ARG A 1 99 ? -7.928 -7.187 8.497 1.00 94.19 99 ARG A N 1
ATOM 802 C CA . ARG A 1 99 ? -8.233 -6.952 7.078 1.00 94.19 99 ARG A CA 1
ATOM 803 C C . ARG A 1 99 ? -9.395 -5.966 6.883 1.00 94.19 99 ARG A C 1
ATOM 805 O O . ARG A 1 99 ? -9.356 -5.153 5.965 1.00 94.19 99 ARG A O 1
ATOM 812 N N . ASN A 1 100 ? -10.396 -6.017 7.761 1.00 94.00 100 ASN A N 1
ATOM 813 C CA . ASN A 1 100 ? -11.569 -5.144 7.689 1.00 94.00 100 ASN A CA 1
ATOM 814 C C . ASN A 1 100 ? -11.230 -3.671 7.960 1.00 94.00 100 ASN A C 1
ATOM 816 O O . ASN A 1 100 ? -11.877 -2.794 7.395 1.00 94.00 100 ASN A O 1
ATOM 820 N N . ASP A 1 101 ? -10.175 -3.395 8.731 1.00 95.06 101 ASP A N 1
ATOM 821 C CA . ASP A 1 101 ? -9.674 -2.034 8.952 1.00 95.06 101 ASP A CA 1
ATOM 822 C C . ASP A 1 101 ? -9.065 -1.448 7.679 1.00 95.06 101 ASP A C 1
ATOM 824 O O . ASP A 1 101 ? -9.326 -0.298 7.333 1.00 95.06 101 ASP A O 1
ATOM 828 N N . VAL A 1 102 ? -8.313 -2.269 6.940 1.00 95.75 102 VAL A N 1
ATOM 829 C CA . VAL A 1 102 ? -7.735 -1.893 5.643 1.00 95.75 102 VAL A CA 1
ATOM 830 C C . VAL A 1 102 ? -8.837 -1.618 4.626 1.00 95.75 102 VAL A C 1
ATOM 832 O O . VAL A 1 102 ? -8.822 -0.588 3.957 1.00 95.75 102 VAL A O 1
ATOM 835 N N . ALA A 1 103 ? -9.841 -2.494 4.550 1.00 95.56 103 ALA A N 1
ATOM 836 C CA . ALA A 1 103 ? -10.986 -2.294 3.665 1.00 95.56 103 ALA A CA 1
ATOM 837 C C . ALA A 1 103 ? -11.758 -1.003 4.004 1.00 95.56 103 ALA A C 1
ATOM 839 O O . ALA A 1 103 ? -12.158 -0.267 3.102 1.00 95.56 103 ALA A O 1
ATOM 840 N N . ALA A 1 104 ? -11.937 -0.701 5.294 1.00 93.69 104 ALA A N 1
ATOM 841 C CA . ALA A 1 104 ? -12.582 0.527 5.753 1.00 93.69 104 ALA A CA 1
ATOM 842 C C . ALA A 1 104 ? -11.735 1.787 5.492 1.00 93.69 104 ALA A C 1
ATOM 844 O O . ALA A 1 104 ? -12.291 2.839 5.184 1.00 93.69 104 ALA A O 1
ATOM 845 N N . ALA A 1 105 ? -10.407 1.700 5.577 1.00 94.06 105 ALA A N 1
ATOM 846 C CA . ALA A 1 105 ? -9.507 2.803 5.249 1.00 94.06 105 ALA A CA 1
ATOM 847 C C . ALA A 1 105 ? -9.527 3.133 3.750 1.00 94.06 105 ALA A C 1
ATOM 849 O O . ALA A 1 105 ? -9.726 4.289 3.383 1.00 94.06 105 ALA A O 1
ATOM 850 N N . ILE A 1 106 ? -9.410 2.110 2.895 1.00 94.88 106 ILE A N 1
ATOM 851 C CA . ILE A 1 106 ? -9.536 2.239 1.433 1.00 94.88 106 ILE A CA 1
ATOM 852 C C . ILE A 1 106 ? -10.880 2.878 1.081 1.00 94.88 106 ILE A C 1
ATOM 854 O O . ILE A 1 106 ? -10.958 3.774 0.255 1.00 94.88 106 ILE A O 1
ATOM 858 N N . ALA A 1 107 ? -11.944 2.476 1.777 1.00 92.50 107 ALA A N 1
ATOM 859 C CA . ALA A 1 107 ? -13.280 2.992 1.545 1.00 92.50 107 ALA A CA 1
ATOM 860 C C . ALA A 1 107 ? -13.489 4.481 1.808 1.00 92.50 107 ALA A C 1
ATOM 862 O O . ALA A 1 107 ? -14.430 5.059 1.263 1.00 92.50 107 ALA A O 1
ATOM 863 N N . LYS A 1 108 ? -12.693 5.052 2.712 1.00 91.00 108 LYS A N 1
ATOM 864 C CA . LYS A 1 108 ? -12.820 6.438 3.163 1.00 91.00 108 LYS A CA 1
ATOM 865 C C . LYS A 1 108 ? -12.000 7.407 2.302 1.00 91.00 108 LYS A C 1
ATOM 867 O O . LYS A 1 108 ? -12.174 8.610 2.466 1.00 91.00 108 LYS A O 1
ATOM 872 N N . ASN A 1 109 ? -11.124 6.916 1.419 1.00 90.12 109 ASN A N 1
ATOM 873 C CA . ASN A 1 109 ? -10.233 7.745 0.610 1.00 90.12 109 ASN A CA 1
ATOM 874 C C . ASN A 1 109 ? -10.225 7.289 -0.859 1.00 90.12 109 ASN A C 1
ATOM 876 O O . ASN A 1 109 ? -9.676 6.239 -1.182 1.00 90.12 109 ASN A O 1
ATOM 880 N N . GLU A 1 110 ? -10.772 8.131 -1.738 1.00 92.44 110 GLU A N 1
ATOM 881 C CA . GLU A 1 110 ? -10.888 7.896 -3.189 1.00 92.44 110 GLU A CA 1
ATOM 882 C C . GLU A 1 110 ? -9.527 7.673 -3.878 1.00 92.44 110 GLU A C 1
ATOM 884 O O . GLU A 1 110 ? -9.448 7.011 -4.912 1.00 92.44 110 GLU A O 1
ATOM 889 N N . LEU A 1 111 ? -8.419 8.153 -3.292 1.00 93.50 111 LEU A N 1
ATOM 890 C CA . LEU A 1 111 ? -7.068 7.887 -3.804 1.00 93.50 111 LEU A CA 1
ATOM 891 C C . LEU A 1 111 ? -6.745 6.383 -3.847 1.00 93.50 111 LEU A C 1
ATOM 893 O O . LEU A 1 111 ? -5.919 5.949 -4.650 1.00 93.50 111 LEU A O 1
ATOM 897 N N . PHE A 1 112 ? -7.394 5.580 -2.999 1.00 95.19 112 PHE A N 1
ATOM 898 C CA . PHE A 1 112 ? -7.199 4.134 -2.927 1.00 95.19 112 PHE A CA 1
ATOM 899 C C . PHE A 1 112 ? -8.201 3.329 -3.763 1.00 95.19 112 PHE A C 1
ATOM 901 O O . PHE A 1 112 ? -8.213 2.101 -3.661 1.00 95.19 112 PHE A O 1
ATOM 908 N N . ASP A 1 113 ? -8.997 3.962 -4.631 1.00 93.31 113 ASP A N 1
ATOM 909 C CA . ASP A 1 113 ? -9.993 3.262 -5.458 1.00 93.31 113 ASP A CA 1
ATOM 910 C C . ASP A 1 113 ? -9.376 2.194 -6.375 1.00 93.31 113 ASP A C 1
ATOM 912 O O . ASP A 1 113 ? -10.012 1.185 -6.681 1.00 93.31 113 ASP A O 1
ATOM 916 N N . PHE A 1 114 ? -8.093 2.329 -6.726 1.00 96.00 114 PHE A N 1
ATOM 917 C CA . PHE A 1 114 ? -7.354 1.304 -7.473 1.00 96.00 114 PHE A CA 1
ATOM 918 C C . PHE A 1 114 ? -7.232 -0.049 -6.736 1.00 96.00 114 PHE A C 1
ATOM 920 O O . PHE A 1 114 ? -6.803 -1.036 -7.333 1.00 96.00 114 PHE A O 1
ATOM 927 N N . LEU A 1 115 ? -7.592 -0.115 -5.448 1.00 95.94 115 LEU A N 1
ATOM 928 C CA . LEU A 1 115 ? -7.539 -1.322 -4.617 1.00 95.94 115 LEU A CA 1
ATOM 929 C C . LEU A 1 115 ? -8.894 -2.011 -4.426 1.00 95.94 115 LEU A C 1
ATOM 931 O O . LEU A 1 115 ? -8.928 -3.065 -3.789 1.00 95.94 115 LEU A O 1
ATOM 935 N N . ILE A 1 116 ? -9.995 -1.459 -4.944 1.00 91.00 116 ILE A N 1
ATOM 936 C CA . ILE A 1 116 ? -11.353 -1.988 -4.709 1.00 91.00 116 ILE A CA 1
ATOM 937 C C . ILE A 1 116 ? -11.460 -3.463 -5.120 1.00 91.00 116 ILE A C 1
ATOM 939 O O . ILE A 1 116 ? -11.960 -4.285 -4.351 1.00 91.00 116 ILE A O 1
ATOM 943 N N . ASP A 1 117 ? -10.914 -3.811 -6.285 1.00 91.75 117 ASP A N 1
ATOM 944 C CA . ASP A 1 117 ? -10.962 -5.178 -6.815 1.00 91.75 117 ASP A CA 1
ATOM 945 C C . ASP A 1 117 ? -9.968 -6.133 -6.127 1.00 91.75 117 ASP A C 1
ATOM 947 O O . ASP A 1 117 ? -10.086 -7.354 -6.232 1.00 91.75 117 ASP A O 1
ATOM 951 N N . ILE A 1 118 ? -8.987 -5.594 -5.396 1.00 94.25 118 ILE A N 1
ATOM 952 C CA . ILE A 1 118 ? -7.949 -6.367 -4.695 1.00 94.25 118 ILE A CA 1
ATOM 953 C C . ILE A 1 118 ? -8.355 -6.651 -3.247 1.00 94.25 118 ILE A C 1
ATOM 955 O O . ILE A 1 118 ? -8.081 -7.727 -2.708 1.00 94.25 118 ILE A O 1
ATOM 959 N N . VAL A 1 119 ? -9.022 -5.693 -2.602 1.00 91.75 119 VAL A N 1
ATOM 960 C CA . VAL A 1 119 ? -9.472 -5.783 -1.212 1.00 91.75 119 VAL A CA 1
ATOM 961 C C . VAL A 1 119 ? -11.001 -5.732 -1.180 1.00 91.75 119 VAL A C 1
ATOM 963 O O . VAL A 1 119 ? -11.578 -4.704 -0.826 1.00 91.75 119 VAL A O 1
ATOM 966 N N . PRO A 1 120 ? -11.691 -6.849 -1.499 1.00 82.69 120 PRO A N 1
ATOM 967 C CA . PRO A 1 120 ? -13.143 -6.898 -1.421 1.00 82.69 120 PRO A CA 1
ATOM 968 C C . PRO A 1 120 ? -13.603 -6.601 0.004 1.00 82.69 120 PRO A C 1
ATOM 970 O O . PRO A 1 120 ? -13.076 -7.174 0.972 1.00 82.69 120 PRO A O 1
ATOM 973 N N . ARG A 1 121 ? -14.579 -5.700 0.117 1.00 76.94 121 ARG A N 1
ATOM 974 C CA . ARG A 1 121 ? -15.243 -5.382 1.378 1.00 76.94 121 ARG A CA 1
ATOM 975 C C . ARG A 1 121 ? -16.092 -6.576 1.797 1.00 76.94 121 ARG A C 1
ATOM 977 O O . ARG A 1 121 ? -16.818 -7.143 0.984 1.00 76.94 121 ARG A O 1
ATOM 984 N N . GLU A 1 122 ? -16.017 -6.953 3.068 1.00 67.31 122 GLU A N 1
ATOM 985 C CA . GLU A 1 122 ? -17.062 -7.789 3.654 1.00 67.31 122 GLU A CA 1
ATOM 986 C C . GLU A 1 122 ? -18.308 -6.910 3.759 1.00 67.31 122 GLU A C 1
ATOM 988 O O . GLU A 1 122 ? -18.432 -6.082 4.661 1.00 67.31 122 GLU A O 1
ATOM 993 N N . GLU A 1 123 ? -19.195 -7.016 2.771 1.00 56.28 123 GLU A N 1
ATOM 994 C CA . GLU A 1 123 ? -20.491 -6.353 2.803 1.00 56.28 123 GLU A CA 1
ATOM 995 C C . GLU A 1 123 ? -21.231 -6.801 4.071 1.00 56.28 123 GLU A C 1
ATOM 997 O O . GLU A 1 123 ? -21.786 -7.898 4.143 1.00 56.28 123 GLU A O 1
ATOM 1002 N N . ALA A 1 124 ? -21.288 -5.933 5.083 1.00 52.06 124 ALA A N 1
ATOM 1003 C CA . ALA A 1 124 ? -22.391 -5.968 6.026 1.00 52.06 124 ALA A CA 1
ATOM 1004 C C . ALA A 1 124 ? -23.625 -5.635 5.193 1.00 52.06 124 ALA A C 1
ATOM 1006 O O . ALA A 1 124 ? -23.855 -4.462 4.916 1.00 52.06 124 ALA A O 1
ATOM 1007 N N . THR A 1 125 ? -24.339 -6.663 4.729 1.00 38.66 125 THR A N 1
ATOM 1008 C CA . THR A 1 125 ? -25.515 -6.601 3.855 1.00 38.66 125 THR A CA 1
ATOM 1009 C C . THR A 1 125 ? -26.401 -5.397 4.186 1.00 38.66 125 THR A C 1
ATOM 1011 O O . THR A 1 125 ? -27.303 -5.475 5.021 1.00 38.66 125 THR A O 1
ATOM 1014 N N . LYS A 1 126 ? -26.143 -4.257 3.543 1.00 43.81 126 LYS A N 1
ATOM 1015 C CA . LYS A 1 126 ? -27.011 -3.090 3.589 1.00 43.81 126 LYS A CA 1
ATOM 1016 C C . LYS A 1 126 ? -27.937 -3.219 2.400 1.00 43.81 126 LYS A C 1
ATOM 1018 O O . LYS A 1 126 ? -27.548 -3.135 1.243 1.00 43.81 126 LYS A O 1
ATOM 1023 N N . THR A 1 127 ? -29.178 -3.506 2.747 1.00 44.03 127 THR A N 1
ATOM 1024 C CA . THR A 1 127 ? -30.383 -3.595 1.938 1.00 44.03 127 THR A CA 1
ATOM 1025 C C . THR A 1 127 ? -30.427 -2.604 0.765 1.00 44.03 127 THR A C 1
ATOM 1027 O O . THR A 1 127 ? -31.054 -1.555 0.853 1.00 44.03 127 THR A O 1
ATOM 1030 N N . HIS A 1 128 ? -29.889 -2.990 -0.389 1.00 43.59 128 HIS A N 1
ATOM 1031 C CA . HIS A 1 128 ? -30.378 -2.527 -1.684 1.00 43.59 128 HIS A CA 1
ATOM 1032 C C . HIS A 1 128 ? -30.801 -3.747 -2.500 1.00 43.59 128 HIS A C 1
ATOM 1034 O O . HIS A 1 128 ? -30.006 -4.428 -3.138 1.00 43.59 128 HIS A O 1
ATOM 1040 N N . LYS A 1 129 ? -32.107 -4.040 -2.442 1.00 37.47 129 LYS A N 1
ATOM 1041 C CA . LYS A 1 129 ? -32.781 -4.994 -3.327 1.00 37.47 129 LYS A CA 1
ATOM 1042 C C . LYS A 1 129 ? -32.600 -4.540 -4.783 1.00 37.47 129 LYS A C 1
ATOM 1044 O O . LYS A 1 129 ? -33.439 -3.808 -5.299 1.00 37.47 129 LYS A O 1
ATOM 1049 N N . LYS A 1 130 ? -31.580 -5.050 -5.470 1.00 35.25 130 LYS A N 1
ATOM 1050 C CA . LYS A 1 130 ? -31.679 -5.362 -6.898 1.00 35.25 130 LYS A CA 1
ATOM 1051 C C . LYS A 1 130 ? -31.854 -6.875 -6.988 1.00 35.25 130 LYS A C 1
ATOM 1053 O O . LYS A 1 130 ? -30.962 -7.636 -6.640 1.00 35.25 130 LYS A O 1
ATOM 1058 N N . LYS A 1 131 ? -33.075 -7.299 -7.323 1.00 36.53 131 LYS A N 1
ATOM 1059 C CA . LYS A 1 131 ? -33.437 -8.711 -7.476 1.00 36.53 131 LYS A CA 1
ATOM 1060 C C . LYS A 1 131 ? -32.748 -9.264 -8.724 1.00 36.53 131 LYS A C 1
ATOM 1062 O O . LYS A 1 131 ? -33.292 -9.140 -9.814 1.00 36.53 131 LYS A O 1
ATOM 1067 N N . GLU A 1 132 ? -31.606 -9.907 -8.545 1.00 34.88 132 GLU A N 1
ATOM 1068 C CA . GLU A 1 132 ? -31.161 -10.989 -9.420 1.00 34.88 132 GLU A CA 1
ATOM 1069 C C . GLU A 1 132 ? -31.158 -12.260 -8.574 1.00 34.88 132 GLU A C 1
ATOM 1071 O O . GLU A 1 132 ? -30.407 -12.410 -7.615 1.00 34.88 132 GLU A O 1
ATOM 1076 N N . SER A 1 133 ? -32.126 -13.129 -8.853 1.00 31.84 133 SER A N 1
ATOM 1077 C CA . SER A 1 133 ? -32.309 -14.400 -8.167 1.00 31.84 133 SER A CA 1
ATOM 1078 C C . SER A 1 133 ? -31.262 -15.394 -8.656 1.00 31.84 133 SER A C 1
ATOM 1080 O O . SER A 1 133 ? -31.479 -16.070 -9.661 1.00 31.84 133 SER A O 1
ATOM 1082 N N . VAL A 1 134 ? -30.151 -15.512 -7.937 1.00 38.91 134 VAL A N 1
ATOM 1083 C CA . VAL A 1 134 ? -29.331 -16.723 -7.990 1.00 38.91 134 VAL A CA 1
ATOM 1084 C C . VAL A 1 134 ? -29.831 -17.622 -6.866 1.00 38.91 134 VAL A C 1
ATOM 1086 O O . VAL A 1 134 ? -29.638 -17.341 -5.687 1.00 38.91 134 VAL A O 1
ATOM 1089 N N . SER A 1 135 ? -30.585 -18.653 -7.238 1.00 37.81 135 SER A N 1
ATOM 1090 C CA . SER A 1 135 ? -31.106 -19.662 -6.319 1.00 37.81 135 SER A CA 1
ATOM 1091 C C . SER A 1 135 ? -29.949 -20.471 -5.741 1.00 37.81 135 SER A C 1
ATOM 1093 O O . SER A 1 135 ? -29.368 -21.308 -6.431 1.00 37.81 135 SER A O 1
ATOM 1095 N N . GLU A 1 136 ? -29.620 -20.208 -4.481 1.00 38.88 136 GLU A N 1
ATOM 1096 C CA . GLU A 1 136 ? -28.687 -21.003 -3.693 1.00 38.88 136 GLU A CA 1
ATOM 1097 C C . GLU A 1 136 ? -29.228 -22.437 -3.571 1.00 38.88 136 GLU A C 1
ATOM 1099 O O . GLU A 1 136 ? -30.321 -22.673 -3.047 1.00 38.88 136 GLU A O 1
ATOM 1104 N N . VAL A 1 137 ? -28.499 -23.402 -4.133 1.00 49.34 137 VAL A N 1
ATOM 1105 C CA . VAL A 1 137 ? -28.898 -24.811 -4.138 1.00 49.34 137 VAL A CA 1
ATOM 1106 C C . VAL A 1 137 ? -28.567 -25.419 -2.774 1.00 49.34 137 VAL A C 1
ATOM 1108 O O . VAL A 1 137 ? -27.430 -25.798 -2.514 1.00 49.34 137 VAL A O 1
ATOM 1111 N N . GLN A 1 138 ? -29.564 -25.495 -1.894 1.00 47.41 138 GLN A N 1
ATOM 1112 C CA . GLN A 1 138 ? -29.449 -26.132 -0.579 1.00 47.41 138 GLN A CA 1
ATOM 1113 C C . GLN A 1 138 ? -29.641 -27.655 -0.719 1.00 47.41 138 GLN A C 1
ATOM 1115 O O . GLN A 1 138 ? -30.679 -28.108 -1.206 1.00 47.41 138 GLN A O 1
ATOM 1120 N N . TYR A 1 139 ? -28.656 -28.449 -0.288 1.00 53.16 139 TYR A N 1
ATOM 1121 C CA . TYR A 1 139 ? -28.761 -29.911 -0.173 1.00 53.16 139 TYR A CA 1
ATOM 1122 C C . TYR A 1 139 ? -29.001 -30.280 1.295 1.00 53.16 139 TYR A C 1
ATOM 1124 O O . TYR A 1 139 ? -28.261 -29.831 2.169 1.00 53.16 139 TYR A O 1
ATOM 1132 N N . ILE A 1 140 ? -30.008 -31.110 1.580 1.00 60.34 140 ILE A N 1
ATOM 1133 C CA . ILE A 1 140 ? -30.292 -31.578 2.945 1.00 60.34 140 ILE A CA 1
ATOM 1134 C C . ILE A 1 140 ? -29.644 -32.953 3.130 1.00 60.34 140 ILE A C 1
ATOM 1136 O O . ILE A 1 140 ? -29.948 -33.899 2.399 1.00 60.34 140 ILE A O 1
ATOM 1140 N N . VAL A 1 141 ? -28.749 -33.059 4.115 1.00 57.78 141 VAL A N 1
ATOM 1141 C CA . VAL A 1 141 ? -28.138 -34.324 4.547 1.00 57.78 141 VAL A CA 1
ATOM 1142 C C . VAL A 1 141 ? -28.865 -34.802 5.801 1.00 57.78 141 VAL A C 1
ATOM 1144 O O . VAL A 1 141 ? -28.887 -34.098 6.809 1.00 57.78 141 VAL A O 1
ATOM 1147 N N . THR A 1 142 ? -29.452 -35.998 5.757 1.00 59.72 142 THR A N 1
ATOM 1148 C CA . THR A 1 142 ? -30.116 -36.608 6.919 1.00 59.72 142 THR A CA 1
ATOM 1149 C C . THR A 1 142 ? -29.262 -37.757 7.448 1.00 59.72 142 THR A C 1
ATOM 1151 O O . THR A 1 142 ? -28.975 -38.712 6.726 1.00 59.72 142 THR A O 1
ATOM 1154 N N . LEU A 1 143 ? -28.841 -37.657 8.712 1.00 51.59 143 LEU A N 1
ATOM 1155 C CA . LEU A 1 143 ? -28.114 -38.715 9.419 1.00 51.59 143 LEU A CA 1
ATOM 1156 C C . LEU A 1 143 ? -29.117 -39.625 10.154 1.00 51.59 143 LEU A C 1
ATOM 1158 O O . LEU A 1 143 ? -30.051 -39.103 10.771 1.00 51.59 143 LEU A O 1
ATOM 1162 N N . PRO A 1 144 ? -28.954 -40.961 10.118 1.00 54.72 144 PRO A N 1
ATOM 1163 C CA . PRO A 1 144 ? -29.917 -41.879 10.713 1.00 54.72 144 PRO A CA 1
ATOM 1164 C C . PRO A 1 144 ? -29.926 -41.755 12.241 1.00 54.72 144 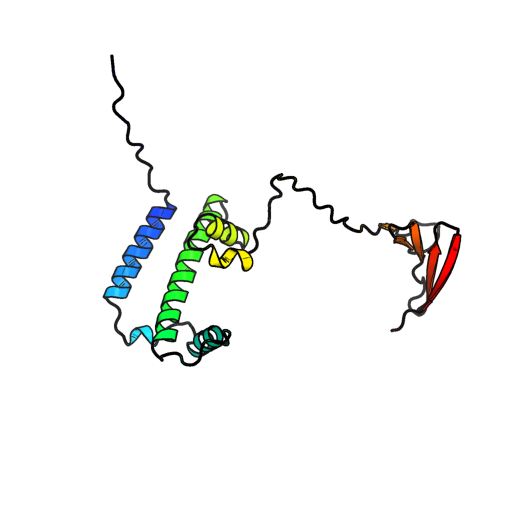PRO A C 1
ATOM 1166 O O . PRO A 1 144 ? -28.925 -41.999 12.915 1.00 54.72 144 PRO A O 1
ATOM 1169 N N . THR A 1 145 ? -31.083 -41.402 12.802 1.00 50.50 145 THR A N 1
ATOM 1170 C CA . THR A 1 145 ? -31.386 -41.607 14.223 1.00 50.50 145 THR A CA 1
ATOM 1171 C C . THR A 1 145 ? -31.770 -43.073 14.420 1.00 50.50 145 THR A C 1
ATOM 1173 O O . THR A 1 145 ? -32.460 -43.662 13.591 1.00 50.50 145 THR A O 1
ATOM 1176 N N . SER A 1 146 ? -31.248 -43.676 15.487 1.00 52.75 146 SER A N 1
ATOM 1177 C CA . SER A 1 146 ? -31.307 -45.105 15.820 1.00 52.75 146 SER A CA 1
ATOM 1178 C C . SER A 1 146 ? -32.621 -45.795 15.420 1.00 52.75 146 SER A C 1
ATOM 1180 O O . SER A 1 146 ? -33.615 -45.685 16.138 1.00 52.75 146 SER A O 1
ATOM 1182 N N . GLY A 1 147 ? -32.618 -46.527 14.298 1.00 54.06 147 GLY A N 1
ATOM 1183 C CA . GLY A 1 147 ? -33.743 -47.389 13.917 1.00 54.06 147 GLY A CA 1
ATOM 1184 C C . GLY A 1 147 ? -34.069 -47.551 12.428 1.00 54.06 147 GLY A C 1
ATOM 1185 O O . GLY A 1 147 ? -34.859 -48.437 12.114 1.00 54.06 147 GLY A O 1
ATOM 1186 N N . GLY A 1 148 ? -33.494 -46.786 11.491 1.00 47.47 148 GLY A N 1
ATOM 1187 C CA . GLY A 1 148 ? -33.861 -46.939 10.075 1.00 47.47 148 GLY A CA 1
ATOM 1188 C C . GLY A 1 148 ? -32.897 -46.308 9.073 1.00 47.47 148 GLY A C 1
ATOM 1189 O O . GLY A 1 148 ? -32.362 -45.244 9.345 1.00 47.47 148 GLY A O 1
ATOM 1190 N N . MET A 1 149 ? -32.717 -47.042 7.962 1.00 54.38 149 MET A N 1
ATOM 1191 C CA . MET A 1 149 ? -32.135 -46.753 6.633 1.00 54.38 149 MET A CA 1
ATOM 1192 C C . MET A 1 149 ? -31.021 -45.692 6.544 1.00 54.38 149 MET A C 1
ATOM 1194 O O . MET A 1 149 ? -31.170 -44.553 6.955 1.00 54.38 149 MET A O 1
ATOM 1198 N N . GLY A 1 150 ? -29.883 -46.109 5.984 1.00 61.28 150 GLY A N 1
ATOM 1199 C CA . GLY A 1 150 ? -28.597 -45.414 6.022 1.00 61.28 150 GLY A CA 1
ATOM 1200 C C . GLY A 1 150 ? -28.532 -43.990 5.454 1.00 61.28 150 GLY A C 1
ATOM 1201 O O . GLY A 1 150 ? -29.504 -43.443 4.959 1.00 61.28 150 GLY A O 1
ATOM 1202 N N . ASN A 1 151 ? -27.335 -43.401 5.463 1.00 73.31 151 ASN A N 1
ATOM 1203 C CA . ASN A 1 151 ? -27.077 -42.017 5.034 1.00 73.31 151 ASN A CA 1
ATOM 1204 C C . ASN A 1 151 ? -27.657 -41.675 3.639 1.00 73.31 151 ASN A C 1
ATOM 1206 O O . ASN A 1 151 ? -27.222 -42.243 2.632 1.00 73.31 151 ASN A O 1
ATOM 1210 N N . THR A 1 152 ? -28.588 -40.715 3.573 1.00 76.31 152 THR A N 1
ATOM 1211 C CA . THR A 1 152 ? -29.191 -40.204 2.325 1.00 76.31 152 THR A CA 1
ATOM 1212 C C . THR A 1 152 ? -28.943 -38.709 2.121 1.00 76.31 152 THR A C 1
ATOM 1214 O O . THR A 1 152 ? -28.934 -37.938 3.082 1.00 76.31 152 THR A O 1
ATOM 1217 N N . ILE A 1 153 ? -28.828 -38.286 0.860 1.00 79.81 153 ILE A N 1
ATOM 1218 C CA . ILE A 1 153 ? -28.782 -36.881 0.431 1.00 79.81 153 ILE A CA 1
ATOM 1219 C C . ILE A 1 153 ? -30.020 -36.596 -0.421 1.00 79.81 153 ILE A C 1
ATOM 1221 O O . ILE A 1 153 ? -30.258 -37.303 -1.402 1.00 79.81 153 ILE A O 1
ATOM 1225 N N . GLN A 1 154 ? -30.792 -35.561 -0.084 1.00 79.25 154 GLN A N 1
ATOM 1226 C CA . GLN A 1 154 ? -31.935 -35.137 -0.896 1.00 79.25 154 GLN A CA 1
ATOM 1227 C C . GLN A 1 154 ? -31.560 -33.954 -1.795 1.00 79.25 154 GLN A C 1
ATOM 1229 O O . GLN A 1 154 ? -31.067 -32.923 -1.332 1.00 79.25 154 GLN A O 1
ATOM 1234 N N . LEU A 1 155 ? -31.801 -34.122 -3.093 1.00 76.31 155 LEU A N 1
ATOM 1235 C CA . LEU A 1 155 ? -31.604 -33.115 -4.126 1.00 76.31 155 LEU A CA 1
ATOM 1236 C C . LEU A 1 155 ? -32.848 -32.206 -4.238 1.00 76.31 155 LEU A C 1
ATOM 1238 O O . LEU A 1 155 ? -33.970 -32.673 -4.023 1.00 76.31 155 LEU A O 1
ATOM 1242 N N . PRO A 1 156 ? -32.698 -30.934 -4.656 1.00 71.56 156 PRO A N 1
ATOM 1243 C CA . PRO A 1 156 ? -33.818 -29.991 -4.796 1.00 71.56 156 PRO A CA 1
ATOM 1244 C C . PRO A 1 156 ? -34.900 -30.432 -5.790 1.00 71.56 156 PRO A C 1
ATOM 1246 O O . PRO A 1 156 ? -36.049 -30.016 -5.694 1.00 71.56 156 PRO A O 1
ATOM 1249 N N . ASN A 1 157 ? -34.541 -31.286 -6.750 1.00 75.56 157 ASN A N 1
ATOM 1250 C CA . ASN A 1 157 ? -35.466 -31.887 -7.713 1.00 75.56 157 ASN A CA 1
ATOM 1251 C C . ASN A 1 157 ? -36.279 -33.063 -7.122 1.00 75.56 157 ASN A C 1
ATOM 1253 O O . ASN A 1 157 ? -36.973 -33.763 -7.859 1.00 75.56 157 ASN A O 1
ATOM 1257 N N . GLY A 1 158 ? -36.174 -33.301 -5.809 1.00 76.38 158 GLY A N 1
ATOM 1258 C CA . GLY A 1 158 ? -36.854 -34.366 -5.076 1.00 76.38 158 GLY A CA 1
ATOM 1259 C C . GLY A 1 158 ? -36.210 -35.748 -5.218 1.00 76.38 158 GLY A C 1
ATOM 1260 O O . GLY A 1 158 ? -36.774 -36.721 -4.722 1.00 76.38 158 GLY A O 1
ATOM 1261 N N . GLN A 1 159 ? -35.056 -35.863 -5.882 1.00 82.69 159 GLN A N 1
ATOM 1262 C CA . GLN A 1 159 ? -34.307 -37.117 -5.951 1.00 82.69 159 GLN A CA 1
ATOM 1263 C C . GLN A 1 159 ? -33.583 -37.399 -4.627 1.00 82.69 159 GLN A C 1
ATOM 1265 O O . GLN A 1 159 ? -33.090 -36.484 -3.968 1.00 82.69 159 GLN A O 1
ATOM 1270 N N . ILE A 1 160 ? -33.484 -38.673 -4.252 1.00 84.44 160 ILE A N 1
ATOM 1271 C CA . ILE A 1 160 ? -32.809 -39.130 -3.032 1.00 84.44 160 ILE A CA 1
ATOM 1272 C C . ILE A 1 160 ? -31.613 -39.990 -3.425 1.00 84.44 160 ILE A C 1
ATOM 1274 O O . ILE A 1 160 ? -31.773 -40.988 -4.123 1.00 84.44 160 ILE A O 1
ATOM 1278 N N . ILE A 1 161 ? -30.423 -39.624 -2.960 1.00 84.12 161 ILE A N 1
ATOM 1279 C CA . ILE A 1 161 ? -29.182 -40.375 -3.142 1.00 84.12 161 ILE A CA 1
ATOM 1280 C C . ILE A 1 161 ? -28.885 -41.146 -1.855 1.00 84.12 161 ILE A C 1
ATOM 1282 O O . ILE A 1 161 ? -28.614 -40.544 -0.821 1.00 84.12 161 ILE A O 1
ATOM 1286 N N . GLN A 1 162 ? -28.893 -42.473 -1.919 1.00 83.69 162 GLN A N 1
ATOM 1287 C CA . GLN A 1 162 ? -28.480 -43.360 -0.837 1.00 83.69 162 GLN A CA 1
ATOM 1288 C C . GLN A 1 162 ? -26.977 -43.634 -0.931 1.00 83.69 162 GLN A C 1
ATOM 1290 O O . GLN A 1 162 ? -26.510 -44.241 -1.900 1.00 83.69 162 GLN A O 1
ATOM 1295 N N . LEU A 1 163 ? -26.231 -43.216 0.093 1.00 78.19 163 LEU A N 1
ATOM 1296 C CA . LEU A 1 163 ? -24.800 -43.481 0.198 1.00 78.19 163 LEU A CA 1
ATOM 1297 C C . LEU A 1 163 ? -24.535 -44.937 0.626 1.00 78.19 163 LEU A C 1
ATOM 1299 O O . LEU A 1 163 ? -25.301 -45.502 1.424 1.00 78.19 163 LEU A O 1
ATOM 1303 N N . PRO A 1 164 ? -23.436 -45.539 0.136 1.00 73.06 164 PRO A N 1
ATOM 1304 C CA . PRO A 1 164 ? -23.033 -46.887 0.507 1.00 73.06 164 PRO A CA 1
ATOM 1305 C C . PRO A 1 164 ? -22.804 -47.007 2.017 1.00 73.06 164 PRO A C 1
ATOM 1307 O O . PRO A 1 164 ? -22.151 -46.169 2.634 1.00 73.06 164 PRO A O 1
ATOM 1310 N N . GLN A 1 165 ? -23.328 -48.076 2.621 1.00 71.06 165 GLN A N 1
ATOM 1311 C CA . GLN A 1 165 ? -23.090 -48.384 4.040 1.00 71.06 165 GLN A CA 1
ATOM 1312 C C . GLN A 1 165 ? -21.689 -48.957 4.285 1.00 71.06 165 GLN A C 1
ATOM 1314 O O . GLN A 1 165 ? -21.163 -48.876 5.391 1.00 71.06 165 GLN A O 1
ATOM 1319 N N . ASN A 1 166 ? -21.093 -49.562 3.257 1.00 72.75 166 ASN A N 1
ATOM 1320 C CA . ASN A 1 166 ? -19.795 -50.209 3.330 1.00 72.75 166 ASN A CA 1
ATOM 1321 C C . ASN A 1 166 ? -18.776 -49.419 2.498 1.00 72.75 166 ASN A C 1
ATOM 1323 O O . ASN A 1 166 ? -19.014 -49.168 1.317 1.00 72.75 166 ASN A O 1
ATOM 1327 N N . LEU A 1 167 ? -17.631 -49.063 3.087 1.00 66.81 167 LEU A N 1
ATOM 1328 C CA . LEU A 1 167 ? -16.595 -48.285 2.395 1.00 66.81 167 LEU A CA 1
ATOM 1329 C C . LEU A 1 167 ? -15.956 -49.026 1.205 1.00 66.81 167 LEU A C 1
ATOM 1331 O O . LEU A 1 167 ? -15.317 -48.392 0.377 1.00 66.81 167 LEU A O 1
ATOM 1335 N N . SER A 1 168 ? -16.128 -50.346 1.093 1.00 71.56 168 SER A N 1
ATOM 1336 C CA . SER A 1 168 ? -15.690 -51.137 -0.065 1.00 71.56 168 SER A CA 1
ATOM 1337 C C . SER A 1 168 ? -16.697 -51.124 -1.222 1.00 71.56 168 SER A C 1
ATOM 1339 O O . SER A 1 168 ? -16.407 -51.670 -2.285 1.00 71.56 168 SER A O 1
ATOM 1341 N N . SER A 1 169 ? -17.889 -50.549 -1.026 1.00 74.62 169 SER A N 1
ATOM 1342 C CA . SER A 1 169 ? -18.910 -50.452 -2.070 1.00 74.62 169 SER A CA 1
ATOM 1343 C C . SER A 1 169 ? -18.867 -49.093 -2.760 1.00 74.62 169 SER A C 1
ATOM 1345 O O . SER A 1 169 ? -19.115 -48.060 -2.150 1.00 74.62 169 SER A O 1
ATOM 1347 N N . ASN A 1 170 ? -18.616 -49.120 -4.066 1.00 79.25 170 ASN A N 1
ATOM 1348 C CA . ASN A 1 170 ? -18.593 -47.929 -4.915 1.00 79.25 170 ASN A CA 1
ATOM 1349 C C . ASN A 1 170 ? -19.938 -47.684 -5.604 1.00 79.25 170 ASN A C 1
ATOM 1351 O O . ASN A 1 170 ? -19.992 -46.990 -6.610 1.00 79.25 170 ASN A O 1
ATOM 1355 N N . ILE A 1 171 ? -21.024 -48.284 -5.119 1.00 79.06 171 ILE A N 1
ATOM 1356 C CA . ILE A 1 171 ? -22.343 -48.154 -5.737 1.00 79.06 171 ILE A CA 1
ATOM 1357 C C . ILE A 1 171 ? -23.191 -47.194 -4.909 1.00 79.06 171 ILE A C 1
ATOM 1359 O O . ILE A 1 171 ? -23.318 -47.340 -3.695 1.00 79.06 171 ILE A O 1
ATOM 1363 N N . VAL A 1 172 ? -23.802 -46.234 -5.592 1.00 85.19 172 VAL A N 1
ATOM 1364 C CA . VAL A 1 172 ? -24.749 -45.267 -5.041 1.00 85.19 172 VAL A CA 1
ATOM 1365 C C . VAL A 1 172 ? -26.097 -45.487 -5.709 1.00 85.19 172 VAL A C 1
ATOM 1367 O O . VAL A 1 172 ? -26.167 -45.654 -6.926 1.00 85.19 172 VAL A O 1
ATOM 1370 N N . THR A 1 173 ? -27.179 -45.472 -4.932 1.00 84.88 173 THR A N 1
ATOM 1371 C CA . THR A 1 173 ? -28.539 -45.605 -5.479 1.00 84.88 173 THR A CA 1
ATOM 1372 C C . THR A 1 173 ? -29.230 -44.250 -5.463 1.00 84.88 173 THR A C 1
ATOM 1374 O O . THR A 1 173 ? -29.327 -43.624 -4.414 1.00 84.88 173 THR A O 1
ATOM 1377 N N . MET A 1 174 ? -29.725 -43.796 -6.610 1.00 85.62 174 MET A N 1
ATOM 1378 C CA . MET A 1 174 ? -30.545 -42.594 -6.740 1.00 85.62 174 MET A CA 1
ATOM 1379 C C . MET A 1 174 ? -32.000 -42.995 -6.974 1.00 85.62 174 MET A C 1
ATOM 1381 O O . MET A 1 174 ? -32.292 -43.803 -7.852 1.00 85.62 174 MET A O 1
ATOM 1385 N N . THR A 1 175 ? -32.913 -42.427 -6.195 1.00 85.81 175 THR A N 1
ATOM 1386 C CA . THR A 1 175 ? -34.359 -42.642 -6.302 1.00 85.81 175 THR A CA 1
ATOM 1387 C C . THR A 1 175 ? -35.021 -41.355 -6.772 1.00 85.81 175 THR A C 1
ATOM 1389 O O . THR A 1 175 ? -34.809 -40.301 -6.176 1.00 85.81 175 THR A O 1
ATOM 1392 N N . THR A 1 176 ? -35.821 -41.419 -7.835 1.00 84.81 176 THR A N 1
ATOM 1393 C CA . THR A 1 176 ? -36.590 -40.272 -8.336 1.00 84.81 176 THR A CA 1
ATOM 1394 C C . THR A 1 176 ? -37.876 -40.049 -7.527 1.00 84.81 176 THR A C 1
ATOM 1396 O O . THR A 1 176 ? -38.361 -40.985 -6.889 1.00 84.81 176 THR A O 1
ATOM 1399 N N . PRO A 1 177 ? -38.504 -38.856 -7.600 1.00 77.00 177 PRO A N 1
ATOM 1400 C CA . PRO A 1 177 ? -39.802 -38.605 -6.958 1.00 77.00 177 PRO A CA 1
ATOM 1401 C C . PRO A 1 177 ? -40.921 -39.549 -7.421 1.00 77.00 177 PRO A C 1
ATOM 1403 O O . PRO A 1 177 ? -41.892 -39.762 -6.706 1.00 77.00 177 PRO A O 1
ATOM 1406 N N . GLN A 1 178 ? -40.787 -40.113 -8.627 1.00 79.81 178 GLN A N 1
ATOM 1407 C CA . GLN A 1 178 ? -41.723 -41.083 -9.201 1.00 79.81 178 GLN A CA 1
ATOM 1408 C C . GLN A 1 178 ? -41.468 -42.522 -8.706 1.00 79.81 178 GLN A C 1
ATOM 1410 O O . GLN A 1 178 ? -42.161 -43.443 -9.128 1.00 79.81 178 GLN A O 1
ATOM 1415 N N . GLY A 1 179 ? -40.484 -42.726 -7.821 1.00 78.25 179 GLY A N 1
ATOM 1416 C CA . GLY A 1 179 ? -40.132 -44.026 -7.242 1.00 78.25 179 GLY A CA 1
ATOM 1417 C C . GLY A 1 179 ? -39.152 -44.857 -8.076 1.00 78.25 179 GLY A C 1
ATOM 1418 O O . GLY A 1 179 ? -38.841 -45.986 -7.699 1.00 78.25 179 GLY A O 1
ATOM 1419 N N . THR A 1 180 ? -38.636 -44.329 -9.189 1.00 84.94 180 THR A N 1
ATOM 1420 C CA . THR A 1 180 ? -37.672 -45.043 -10.039 1.00 84.94 180 THR A CA 1
ATOM 1421 C C . THR A 1 180 ? -36.293 -45.038 -9.389 1.00 84.94 180 THR A C 1
ATOM 1423 O O . THR A 1 180 ? -35.737 -43.969 -9.142 1.00 84.94 180 THR A O 1
ATOM 1426 N N . GLN A 1 181 ? -35.717 -46.216 -9.154 1.00 88.19 181 GLN A N 1
ATOM 1427 C CA . GLN A 1 181 ? -34.360 -46.356 -8.622 1.00 88.19 181 GLN A CA 1
ATOM 1428 C C . GLN A 1 181 ? -33.351 -46.607 -9.748 1.00 88.19 181 GLN A C 1
ATOM 1430 O O . GLN A 1 181 ? -33.583 -47.443 -10.619 1.00 88.19 181 GLN A O 1
ATOM 1435 N N . GLN A 1 182 ? -32.223 -45.901 -9.718 1.00 86.25 182 GLN A N 1
ATOM 1436 C CA . GLN A 1 182 ? -31.083 -46.095 -10.614 1.00 86.25 182 GLN A CA 1
ATOM 1437 C C . GLN A 1 182 ? -29.794 -46.203 -9.799 1.00 86.25 182 GLN A C 1
ATOM 1439 O O . GLN A 1 182 ? -29.582 -45.434 -8.863 1.00 86.25 182 GLN A O 1
ATOM 1444 N N . GLN A 1 183 ? -28.929 -47.153 -10.148 1.00 88.56 183 GLN A N 1
ATOM 1445 C CA . GLN A 1 183 ? -27.644 -47.357 -9.480 1.00 88.56 183 GLN A CA 1
ATOM 1446 C C . GLN A 1 183 ? -26.502 -46.779 -10.314 1.00 88.56 183 GLN A C 1
ATOM 1448 O O . GLN A 1 183 ? -26.450 -46.973 -11.527 1.00 88.56 183 GLN A O 1
ATOM 1453 N N . TYR A 1 184 ? -25.569 -46.109 -9.646 1.00 82.25 184 TYR A N 1
ATOM 1454 C CA . TYR A 1 184 ? -24.380 -45.507 -10.240 1.00 82.25 184 TYR A CA 1
ATOM 1455 C C . TYR A 1 184 ? -23.135 -46.076 -9.571 1.00 82.25 184 TYR A C 1
ATOM 1457 O O . TYR A 1 184 ? -23.089 -46.193 -8.349 1.00 82.25 184 TYR A O 1
ATOM 1465 N N . THR A 1 185 ? -22.120 -46.415 -10.368 1.00 83.62 185 THR A N 1
ATOM 1466 C CA . THR A 1 185 ? -20.800 -46.801 -9.851 1.00 83.62 185 THR A CA 1
ATOM 1467 C C . THR A 1 185 ? -19.899 -45.571 -9.816 1.00 83.62 185 THR A C 1
ATOM 1469 O O . THR A 1 185 ? -19.710 -44.915 -10.839 1.00 83.62 185 THR A O 1
ATOM 1472 N N . ILE A 1 186 ? -19.349 -45.259 -8.647 1.00 77.19 186 ILE A N 1
ATOM 1473 C CA . ILE A 1 186 ? -18.333 -44.231 -8.458 1.00 77.19 186 ILE A CA 1
ATOM 1474 C C . ILE A 1 186 ? -17.014 -44.773 -9.024 1.00 77.19 186 ILE A C 1
ATOM 1476 O O . ILE A 1 186 ? -16.498 -45.790 -8.555 1.00 77.19 186 ILE A O 1
ATOM 1480 N N . GLN A 1 187 ? -16.482 -44.102 -10.045 1.00 71.19 187 GLN A N 1
ATOM 1481 C CA . GLN A 1 187 ? -15.115 -44.326 -10.521 1.00 71.19 187 GLN A CA 1
ATOM 1482 C C . GLN A 1 187 ? -14.154 -43.742 -9.473 1.00 71.19 187 GLN A C 1
ATOM 1484 O O . GLN A 1 187 ? -14.361 -42.603 -9.053 1.00 71.19 187 GLN A O 1
ATOM 1489 N N . GLN A 1 188 ? -13.172 -44.528 -9.019 1.00 59.47 188 GLN A N 1
ATOM 1490 C CA . GLN A 1 188 ? -12.126 -44.052 -8.099 1.00 59.47 188 GLN A CA 1
ATOM 1491 C C . GLN A 1 188 ? -11.111 -43.162 -8.812 1.00 59.47 188 GLN A C 1
ATOM 1493 O O . GLN A 1 188 ? -10.835 -43.439 -10.002 1.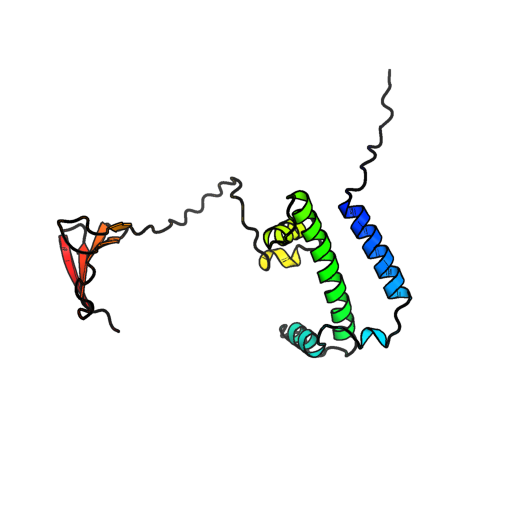00 59.47 188 GLN A O 1
#

Secondary structure (DSSP, 8-state):
--------------HHHHHHHHHHHHHHHHHHH--TTGGGG-SS-HHHHHHHHTTSTT-----THHHHHHHHHHHHHHHHHHHHHHHHHHHTT-SS--HHHHHHHHHH-GGGGGGTTTS------------------PPEEEPPPTTS---EEE-TTS-EEEPPSSTT--EEEEE-TTS-EEEEEPP-

InterPro domains:
  IPR003958 Transcription factor CBF/NF-Y/archaeal histone domain [PF00808] (44-106)
  IPR009072 Histone-fold [G3DSA:1.10.20.10] (5-121)
  IPR009072 Histone-fold [SSF47113] (12-115)
  IPR050568 Transcription/DNA replication regulator [PTHR10252] (17-132)

Radius of gyration: 30.21 Å; chains: 1; bounding box: 65×93×43 Å

pLDDT: mean 78.41, std 18.9, range [31.84, 97.62]

Sequence (188 aa):
MDSTKAEAENIEPSAGKELLDKYWTEIKHEIDDINIVEFRTSDLPLARIKKIMKLDDDVKMISAEVPILFAKAAELFIQELTIHSWLQTEESRRRTLQRNDVAAAIAKNELFDFLIDIVPREEATKTHKKKESVSEVQYIVTLPTSGGMGNTIQLPNGQIIQLPQNLSSNIVTMTTPQGTQQQYTIQQ

Foldseek 3Di:
DDDDDDDPPPPDPDPLNVVVVVVVVVVVVVVVPDDPVVLVPFPDDLVVLVVVVVVDVVDDDDDPVPSSVVSVVVVVVVVSLVSLLVVQCVVVVHPDRDLQSSVVSLVVDPVNVVCCVVRPHPPPDDDDDPDDDPDDFDKDWDQDDPDDAHTWIAGPQRKIWRDDPDPPAQKIWIAHPVGDIDIDGDDD

Organism: NCBI:txid433720